Protein AF-A0A1J3GQ69-F1 (afdb_monomer_lite)

InterPro domains:
  IPR009316 COG complex component, COG2 [PTHR12961] (1-194)

Secondary structure (DSSP, 8-state):
-HHHHHHHHHHHHHHHHHHHHHT-HHHHHHHHHHHHHTT-HHHHHHHHIIIIIHHHHHHHHHHHHHH--SSS-TT--HHHHHHHHHHHHHHSHHHHHHHH-TTSSGGG--HIIIIIIHHHHHHHHHH-GGGG-TTSHHHHHHHHHHHHHHHHHHHTTSSSHHHHHHHHTSHHHHHHHHH--HHHHHHHHHHHH-

Foldseek 3Di:
DVVVVVVVLVVLLVLCLVCLVVVPLVSNLVSLLVCLVVVNQLSSLVSCQVRPAQVQLLCLLVVLCPPDPPDDASQACQSSLVSLLVCCVPSVVSNLCSLPDPPSSSVVHDSLQSRHLQSNLVNSCVRRVVQLPLVVLVSNVNSVVSVVVSLVSSLVSDPDPVSSVVSCPDPSNVVSVVSNPVVVNVVVVVVVVD

Radius of gyration: 18.94 Å; chains: 1; bounding box: 51×37×58 Å

Structure (mmCIF, N/CA/C/O backbone):
data_AF-A0A1J3GQ69-F1
#
_entry.id   AF-A0A1J3GQ69-F1
#
loop_
_atom_site.group_PDB
_atom_site.id
_atom_site.type_symbol
_atom_site.label_atom_id
_atom_site.label_alt_id
_atom_site.label_comp_id
_atom_site.label_asym_id
_atom_site.label_entity_id
_atom_site.label_seq_id
_atom_site.pdbx_PDB_ins_code
_atom_site.Cartn_x
_atom_site.Cartn_y
_atom_site.Cartn_z
_atom_site.occupancy
_atom_site.B_iso_or_equiv
_atom_site.auth_seq_id
_atom_site.auth_comp_id
_atom_site.auth_asym_id
_atom_site.auth_atom_id
_atom_site.pdbx_PDB_model_num
ATOM 1 N N . ILE A 1 1 ? -20.164 24.692 16.719 1.00 56.25 1 ILE A N 1
ATOM 2 C CA . ILE A 1 1 ? -20.200 23.305 16.187 1.00 56.25 1 ILE A CA 1
ATOM 3 C C . ILE A 1 1 ? -18.859 22.939 15.541 1.00 56.25 1 ILE A C 1
ATOM 5 O O . ILE A 1 1 ? -18.270 21.969 15.986 1.00 56.25 1 ILE A O 1
ATOM 9 N N . GLN A 1 2 ? -18.310 23.749 14.623 1.00 60.91 2 GLN A N 1
ATOM 10 C CA . GLN A 1 2 ? -16.964 23.545 14.037 1.00 60.91 2 GLN A CA 1
ATOM 11 C C . GLN A 1 2 ? -15.818 23.407 15.059 1.00 60.91 2 GLN A C 1
ATOM 13 O O . GLN A 1 2 ? -14.901 22.626 14.854 1.00 60.91 2 GLN A O 1
ATOM 18 N N . SER A 1 3 ? -15.873 24.124 16.184 1.00 69.06 3 SER A N 1
ATOM 19 C CA . SER A 1 3 ? -14.860 24.004 17.241 1.00 69.06 3 SER A CA 1
ATOM 20 C C . SER A 1 3 ? -14.891 22.651 17.960 1.00 69.06 3 SER A C 1
ATOM 22 O O . SER A 1 3 ? -13.846 22.146 18.347 1.00 69.06 3 SER A O 1
ATOM 24 N N . ALA A 1 4 ? -16.071 22.046 18.119 1.00 73.88 4 ALA A N 1
ATOM 25 C CA . ALA A 1 4 ? -16.226 20.773 18.819 1.00 73.88 4 ALA A CA 1
ATOM 26 C C . ALA A 1 4 ? -15.771 19.582 17.961 1.00 73.88 4 ALA A C 1
ATOM 28 O O . ALA A 1 4 ? -15.175 18.654 18.498 1.00 73.88 4 ALA A O 1
ATOM 29 N N . SER A 1 5 ? -15.998 19.622 16.641 1.00 78.56 5 SER A N 1
ATOM 30 C CA . SER A 1 5 ? -15.519 18.573 15.729 1.00 78.56 5 SER A CA 1
ATOM 31 C C . SER A 1 5 ? -13.994 18.570 15.620 1.00 78.56 5 SER A C 1
ATOM 33 O O . SER A 1 5 ? -13.385 17.517 15.727 1.00 78.56 5 SER A O 1
ATOM 35 N N . VAL A 1 6 ? -13.369 19.750 15.516 1.00 81.25 6 VAL A N 1
ATOM 36 C CA . VAL A 1 6 ? -11.902 19.875 15.461 1.00 81.25 6 VAL A CA 1
ATOM 37 C C . VAL A 1 6 ? -11.245 19.384 16.753 1.00 81.25 6 VAL A C 1
ATOM 39 O O . VAL A 1 6 ? -10.227 18.699 16.706 1.00 81.25 6 VAL A O 1
ATOM 42 N N . LEU A 1 7 ? -11.834 19.699 17.913 1.00 85.62 7 LEU A N 1
ATOM 43 C CA . LEU A 1 7 ? -11.347 19.195 19.200 1.00 85.62 7 LEU A CA 1
ATOM 44 C C . LEU A 1 7 ? -11.483 17.672 19.304 1.00 85.62 7 LEU A C 1
ATOM 46 O O . LEU A 1 7 ? -10.554 17.017 19.768 1.00 85.62 7 LEU A O 1
ATOM 50 N N . LEU A 1 8 ? -12.606 17.111 18.844 1.00 86.19 8 LEU A N 1
ATOM 51 C CA . LEU A 1 8 ? -12.816 15.664 18.822 1.00 86.19 8 LEU A CA 1
ATOM 52 C C . LEU A 1 8 ? -11.799 14.961 17.916 1.00 86.19 8 LEU A C 1
ATOM 54 O O . LEU A 1 8 ? -11.184 13.993 18.353 1.00 86.19 8 LEU A O 1
ATOM 58 N N . ASP A 1 9 ? -11.591 15.462 16.696 1.00 86.75 9 ASP A N 1
ATOM 59 C CA . ASP A 1 9 ? -10.622 14.902 15.749 1.00 86.75 9 ASP A CA 1
ATOM 60 C C . ASP A 1 9 ? -9.196 14.940 16.317 1.00 86.75 9 ASP A C 1
ATOM 62 O O . ASP A 1 9 ? -8.454 13.965 16.189 1.00 86.75 9 ASP A O 1
ATOM 66 N N . ALA A 1 10 ? -8.824 16.033 16.993 1.00 89.12 10 ALA A N 1
ATOM 67 C CA . ALA A 1 10 ? -7.524 16.164 17.642 1.00 89.12 10 ALA A CA 1
ATOM 68 C C . ALA A 1 10 ? -7.364 15.183 18.815 1.00 89.12 10 ALA A C 1
ATOM 70 O O . ALA A 1 10 ? -6.360 14.479 18.895 1.00 89.12 10 ALA A O 1
ATOM 71 N N . SER A 1 11 ? -8.353 15.093 19.712 1.00 91.75 11 SER A N 1
ATOM 72 C CA . SER A 1 11 ? -8.314 14.154 20.842 1.00 91.75 11 SER A CA 1
ATOM 73 C C . SER A 1 11 ? -8.288 12.696 20.384 1.00 91.75 11 SER A C 1
ATOM 75 O O . SER A 1 11 ? -7.525 11.898 20.928 1.00 91.75 11 SER A O 1
ATOM 77 N N . LEU A 1 12 ? -9.083 12.351 19.368 1.00 94.12 12 LEU A N 1
ATOM 78 C CA . LEU A 1 12 ? -9.098 11.013 18.787 1.00 94.12 12 LEU A CA 1
ATOM 79 C C . LEU A 1 12 ? -7.764 10.690 18.104 1.00 94.12 12 LEU A C 1
ATOM 81 O O . LEU A 1 12 ? -7.245 9.590 18.281 1.00 94.12 12 LEU A O 1
ATOM 85 N N . GLY A 1 13 ? -7.172 11.662 17.405 1.00 93.94 13 GLY A N 1
ATOM 86 C CA . GLY A 1 13 ? -5.847 11.527 16.804 1.00 93.94 13 GLY A CA 1
ATOM 87 C C . GLY A 1 13 ? -4.751 11.279 17.835 1.00 93.94 13 GLY A C 1
ATOM 88 O O . GLY A 1 13 ? -3.966 10.350 17.667 1.00 93.94 13 GLY A O 1
ATOM 89 N N . HIS A 1 14 ? -4.733 12.039 18.933 1.00 94.38 14 HIS A N 1
ATOM 90 C CA . HIS A 1 14 ? -3.792 11.811 20.033 1.00 94.38 14 HIS A CA 1
ATOM 91 C C . HIS A 1 14 ? -3.947 10.415 20.641 1.00 94.38 14 HIS A C 1
ATOM 93 O O . HIS A 1 14 ? -2.965 9.690 20.762 1.00 94.38 14 HIS A O 1
ATOM 99 N N . CYS A 1 15 ? -5.181 10.004 20.938 1.00 95.44 15 CYS A N 1
ATOM 100 C CA . CYS A 1 15 ? -5.455 8.681 21.492 1.00 95.44 15 CYS A CA 1
ATOM 101 C C . CYS A 1 15 ? -5.025 7.556 20.536 1.00 95.44 15 CYS A C 1
ATOM 103 O O . CYS A 1 15 ? -4.452 6.555 20.966 1.00 95.44 15 CYS A O 1
ATOM 105 N N . PHE A 1 16 ? -5.240 7.739 19.231 1.00 96.06 16 PHE A N 1
ATOM 106 C CA . PHE A 1 16 ? -4.816 6.774 18.225 1.00 96.06 16 PHE A CA 1
ATOM 107 C C . PHE A 1 16 ? -3.289 6.682 18.127 1.00 96.06 16 PHE A C 1
ATOM 109 O O . PHE A 1 16 ? -2.756 5.576 18.111 1.00 96.06 16 PHE A O 1
ATOM 116 N N . ILE A 1 17 ? -2.578 7.813 18.136 1.00 95.25 17 ILE A N 1
ATOM 117 C CA . ILE A 1 17 ? -1.106 7.855 18.157 1.00 95.25 17 ILE A CA 1
ATOM 118 C C . ILE A 1 17 ? -0.556 7.161 19.408 1.00 95.25 17 ILE A C 1
ATOM 120 O O . ILE A 1 17 ? 0.354 6.339 19.302 1.00 95.25 17 ILE A O 1
ATOM 124 N N . ASP A 1 18 ? -1.128 7.435 20.580 1.00 94.06 18 ASP A N 1
ATOM 125 C CA . ASP A 1 18 ? -0.726 6.786 21.829 1.00 94.06 18 ASP A CA 1
ATOM 126 C C . ASP A 1 18 ? -0.970 5.273 21.774 1.00 94.06 18 ASP A C 1
ATOM 128 O O . ASP A 1 18 ? -0.110 4.487 22.178 1.00 94.06 18 ASP A O 1
ATOM 132 N N . GLY A 1 19 ? -2.107 4.847 21.216 1.00 93.81 19 GLY A N 1
ATOM 133 C CA . GLY A 1 19 ? -2.408 3.437 20.976 1.00 93.81 19 GLY A CA 1
ATOM 134 C C . GLY A 1 19 ? -1.411 2.770 20.025 1.00 93.81 19 GLY A C 1
ATOM 135 O O . GLY A 1 19 ? -0.992 1.642 20.279 1.00 93.81 19 GLY A O 1
ATOM 136 N N . LEU A 1 20 ? -0.987 3.468 18.966 1.00 93.31 20 LEU A N 1
ATOM 137 C CA . LEU A 1 20 ? 0.002 2.970 18.005 1.00 93.31 20 LEU A CA 1
ATOM 138 C C . LEU A 1 20 ? 1.380 2.808 18.657 1.00 93.31 20 LEU A C 1
ATOM 140 O O . LEU A 1 20 ? 1.987 1.746 18.541 1.00 93.31 20 LEU A O 1
ATOM 144 N N . ASN A 1 21 ? 1.844 3.819 19.395 1.00 92.00 21 ASN A N 1
ATOM 145 C CA . ASN A 1 21 ? 3.156 3.802 20.048 1.00 92.00 21 ASN A CA 1
ATOM 146 C C . ASN A 1 21 ? 3.263 2.726 21.137 1.00 92.00 21 ASN A C 1
ATOM 148 O O . ASN A 1 21 ? 4.320 2.123 21.308 1.00 92.00 21 ASN A O 1
ATOM 152 N N . ASN A 1 22 ? 2.171 2.471 21.861 1.00 92.25 22 ASN A N 1
ATOM 153 C CA . ASN A 1 22 ? 2.132 1.471 22.929 1.00 92.25 22 ASN A CA 1
ATOM 154 C C . ASN A 1 22 ? 1.641 0.091 22.459 1.00 92.25 22 ASN A C 1
ATOM 156 O O . ASN A 1 22 ? 1.593 -0.838 23.261 1.00 92.25 22 ASN A O 1
ATOM 160 N N . SER A 1 23 ? 1.270 -0.058 21.179 1.00 89.50 23 SER A N 1
ATOM 161 C CA . SER A 1 23 ? 0.652 -1.279 20.634 1.00 89.50 23 SER A CA 1
ATOM 162 C C . SER A 1 23 ? -0.588 -1.749 21.421 1.00 89.50 23 SER A C 1
ATOM 164 O O . SER A 1 23 ? -0.857 -2.948 21.533 1.00 89.50 23 SER A O 1
ATOM 166 N N . ASP A 1 24 ? -1.366 -0.809 21.970 1.00 93.75 24 ASP A N 1
ATOM 167 C CA . ASP A 1 24 ? -2.563 -1.115 22.760 1.00 93.75 24 ASP A CA 1
ATOM 168 C C . ASP A 1 24 ? -3.746 -1.440 21.839 1.00 93.75 24 ASP A C 1
ATOM 170 O O . ASP A 1 24 ? -4.399 -0.568 21.263 1.00 93.75 24 ASP A O 1
ATOM 174 N N . THR A 1 25 ? -4.049 -2.732 21.730 1.00 93.19 25 THR A N 1
ATOM 175 C CA . THR A 1 25 ? -5.124 -3.258 20.876 1.00 93.19 25 THR A CA 1
ATOM 176 C C . THR A 1 25 ? -6.502 -2.694 21.235 1.00 93.19 25 THR A C 1
ATOM 178 O O . THR A 1 25 ? -7.310 -2.442 20.340 1.00 93.19 25 THR A O 1
ATOM 181 N N . SER A 1 26 ? -6.785 -2.473 22.522 1.00 93.31 26 SER A N 1
ATOM 182 C CA . SER A 1 26 ? -8.086 -1.971 22.980 1.00 93.31 26 SER A CA 1
ATOM 183 C C . SER A 1 26 ? -8.275 -0.516 22.564 1.00 93.31 26 SER A C 1
ATOM 185 O O . SER A 1 26 ? -9.308 -0.151 21.993 1.00 93.31 26 SER A O 1
ATOM 187 N N . VAL A 1 27 ? -7.249 0.309 22.788 1.00 94.56 27 VAL A N 1
ATOM 188 C CA . VAL A 1 27 ? -7.255 1.719 22.384 1.00 94.56 27 VAL A CA 1
ATOM 189 C C . VAL A 1 27 ? -7.372 1.839 20.869 1.00 94.56 27 VAL A C 1
ATOM 191 O O . VAL A 1 27 ? -8.234 2.573 20.386 1.00 94.56 27 VAL A O 1
ATOM 194 N N . LEU A 1 28 ? -6.579 1.071 20.116 1.00 95.44 28 LEU A N 1
ATOM 195 C CA . LEU A 1 28 ? -6.621 1.065 18.653 1.00 95.44 28 LEU A CA 1
ATOM 196 C C . LEU A 1 28 ? -8.005 0.678 18.125 1.00 95.44 28 LEU A C 1
ATOM 198 O O . LEU A 1 28 ? -8.577 1.407 17.316 1.00 95.44 28 LEU A O 1
ATOM 202 N N . TYR A 1 29 ? -8.584 -0.421 18.613 1.00 94.56 29 TYR A N 1
ATOM 203 C CA . TYR A 1 29 ? -9.914 -0.867 18.197 1.00 94.56 29 TYR A CA 1
ATOM 204 C C . TYR A 1 29 ? -10.988 0.196 18.469 1.00 94.56 29 TYR A C 1
ATOM 206 O O . TYR A 1 29 ? -11.802 0.503 17.593 1.00 94.56 29 TYR A O 1
ATOM 214 N N . ASN A 1 30 ? -10.972 0.800 19.661 1.00 94.44 30 ASN A N 1
ATOM 215 C CA . ASN A 1 30 ? -11.928 1.843 20.030 1.00 94.44 30 ASN A CA 1
ATOM 216 C C . ASN A 1 30 ? -11.750 3.110 19.185 1.00 94.44 30 ASN A C 1
ATOM 218 O O . ASN A 1 30 ? -12.745 3.680 18.730 1.00 94.44 30 ASN A O 1
ATOM 222 N N . CYS A 1 31 ? -10.507 3.512 18.908 1.00 95.62 31 CYS A N 1
ATOM 223 C CA . CYS A 1 31 ? -10.220 4.652 18.043 1.00 95.62 31 CYS A CA 1
ATOM 224 C C . CYS A 1 31 ? -10.731 4.417 16.621 1.00 95.62 31 CYS A C 1
ATOM 226 O O . CYS A 1 31 ? -11.423 5.267 16.065 1.00 95.62 31 CYS A O 1
ATOM 228 N N . LEU A 1 32 ? -10.459 3.245 16.041 1.00 95.69 32 LEU A N 1
ATOM 229 C CA . LEU A 1 32 ? -10.928 2.908 14.697 1.00 95.69 32 LEU A CA 1
ATOM 230 C C . LEU A 1 32 ? -12.454 2.844 14.618 1.00 95.69 32 LEU A C 1
ATOM 232 O O . LEU A 1 32 ? -13.040 3.321 13.648 1.00 95.69 32 LEU A O 1
ATOM 236 N N . ARG A 1 33 ? -13.127 2.325 15.651 1.00 95.12 33 ARG A N 1
ATOM 237 C CA . ARG A 1 33 ? -14.594 2.377 15.718 1.00 95.12 33 ARG A CA 1
ATOM 238 C C . ARG A 1 33 ? -15.122 3.802 15.774 1.00 95.12 33 ARG A C 1
ATOM 240 O O . ARG A 1 33 ? -16.114 4.089 15.110 1.00 95.12 33 ARG A O 1
ATOM 247 N N . ALA A 1 34 ? -14.478 4.681 16.539 1.00 94.56 34 ALA A N 1
ATOM 248 C CA . ALA A 1 34 ? -14.855 6.087 16.593 1.00 94.56 34 ALA A CA 1
ATOM 249 C C . ALA A 1 34 ? -14.658 6.765 15.228 1.00 94.56 34 ALA A C 1
ATOM 251 O O . ALA A 1 3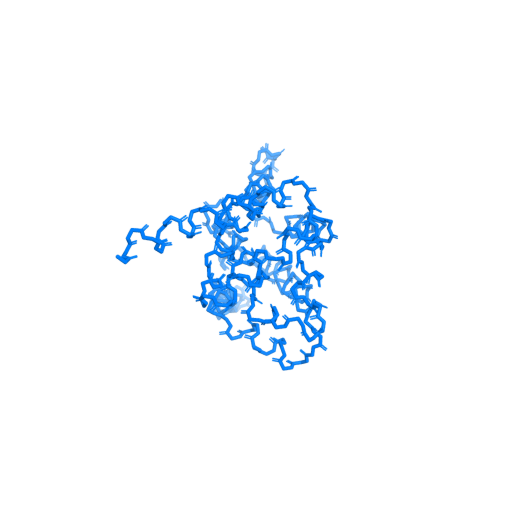4 ? -15.592 7.396 14.741 1.00 94.56 34 ALA A O 1
ATOM 252 N N . TYR A 1 35 ? -13.515 6.549 14.565 1.00 95.38 35 TYR A N 1
ATOM 253 C CA . TYR A 1 35 ? -13.252 7.057 13.213 1.00 95.38 35 TYR A CA 1
ATOM 254 C C . TYR A 1 35 ? -14.275 6.565 12.185 1.00 95.38 35 TYR A C 1
ATOM 256 O O . TYR A 1 35 ? -14.757 7.358 11.378 1.00 95.38 35 TYR A O 1
ATOM 264 N N . ALA A 1 36 ? -14.639 5.281 12.230 1.00 94.12 36 ALA A N 1
ATOM 265 C CA . ALA A 1 36 ? -15.667 4.721 11.359 1.00 94.12 36 ALA A CA 1
ATOM 266 C C . ALA A 1 36 ? -17.053 5.325 11.642 1.00 94.12 36 ALA A C 1
ATOM 268 O O . ALA A 1 36 ? -17.804 5.599 10.711 1.00 94.12 36 ALA A O 1
ATOM 269 N N . ALA A 1 37 ? -17.390 5.568 12.912 1.00 92.62 37 ALA A N 1
ATOM 270 C CA . ALA A 1 37 ? -18.680 6.134 13.304 1.00 92.62 37 ALA A CA 1
ATOM 271 C C . ALA A 1 37 ? -18.869 7.594 12.856 1.00 92.62 37 ALA A C 1
ATOM 273 O O . ALA A 1 37 ? -20.003 8.008 12.621 1.00 92.62 37 ALA A O 1
ATOM 274 N N . ILE A 1 38 ? -17.781 8.361 12.730 1.00 92.25 38 ILE A N 1
ATOM 275 C CA . ILE A 1 38 ? -17.807 9.756 12.259 1.00 92.25 38 ILE A CA 1
ATOM 276 C C . ILE A 1 38 ? -17.454 9.905 10.768 1.00 92.25 38 ILE A C 1
ATOM 278 O O . ILE A 1 38 ? -17.258 11.026 10.308 1.00 92.25 38 ILE A O 1
ATOM 282 N N . ASP A 1 39 ? -17.347 8.794 10.026 1.00 90.94 39 ASP A N 1
ATOM 283 C CA . ASP A 1 39 ? -16.953 8.744 8.605 1.00 90.94 39 ASP A CA 1
ATOM 284 C C . ASP A 1 39 ? -15.613 9.451 8.300 1.00 90.94 39 ASP A C 1
ATOM 286 O O . ASP A 1 39 ? -15.384 9.997 7.221 1.00 90.94 39 ASP A O 1
ATOM 290 N N . ASN A 1 40 ? -14.690 9.439 9.268 1.00 92.00 40 ASN A N 1
ATOM 291 C CA . ASN A 1 40 ? -13.372 10.069 9.155 1.00 92.00 40 ASN A CA 1
ATOM 292 C C . ASN A 1 40 ? -12.257 9.018 9.011 1.00 92.00 40 ASN A C 1
ATOM 294 O O . ASN A 1 40 ? -11.228 9.057 9.688 1.00 92.00 40 ASN A O 1
ATOM 298 N N . THR A 1 41 ? -12.471 8.038 8.128 1.00 93.62 41 THR A N 1
ATOM 299 C CA . THR A 1 41 ? -11.539 6.915 7.923 1.00 93.62 41 THR A CA 1
ATOM 300 C C . THR A 1 41 ? -10.193 7.367 7.364 1.00 93.62 41 THR A C 1
ATOM 302 O O . THR A 1 41 ? -9.142 6.900 7.804 1.00 93.62 41 THR A O 1
ATOM 305 N N . LYS A 1 42 ? -10.224 8.348 6.455 1.00 94.06 42 LYS A N 1
ATOM 306 C CA . LYS A 1 42 ? -9.038 8.927 5.812 1.00 94.06 42 LYS A CA 1
ATOM 307 C C . LYS A 1 42 ? -8.061 9.521 6.821 1.00 94.06 42 LYS A C 1
ATOM 309 O O . LYS A 1 42 ? -6.858 9.384 6.640 1.00 94.06 42 LYS A O 1
ATOM 314 N N . ASN A 1 43 ? -8.557 10.165 7.878 1.00 94.44 43 ASN A N 1
ATOM 315 C CA . ASN A 1 43 ? -7.687 10.751 8.895 1.00 94.44 43 ASN A CA 1
ATOM 316 C C . ASN A 1 43 ? -6.949 9.672 9.699 1.00 94.44 43 ASN A C 1
ATOM 318 O O . ASN A 1 43 ? -5.759 9.815 9.954 1.00 94.44 43 ASN A O 1
ATOM 322 N N . ALA A 1 44 ? -7.603 8.554 10.031 1.00 95.62 44 ALA A N 1
ATOM 323 C CA . ALA A 1 44 ? -6.924 7.431 10.682 1.00 95.62 44 ALA A CA 1
ATOM 324 C C . ALA A 1 44 ? -5.821 6.838 9.786 1.00 95.62 44 ALA A C 1
ATOM 326 O O . ALA A 1 44 ? -4.710 6.578 10.245 1.00 95.62 44 ALA A O 1
ATOM 327 N N . GLU A 1 45 ? -6.110 6.655 8.494 1.00 97.19 45 GLU A N 1
ATOM 328 C CA . GLU A 1 45 ? -5.140 6.170 7.503 1.00 97.19 45 GLU A CA 1
ATOM 329 C C . GLU A 1 45 ? -3.956 7.134 7.338 1.00 97.19 45 GLU A C 1
ATOM 331 O O . GLU A 1 45 ? -2.809 6.694 7.244 1.00 97.19 45 GLU A O 1
ATOM 336 N N . GLU A 1 46 ? -4.218 8.441 7.346 1.00 96.94 46 GLU A N 1
ATOM 337 C CA . GLU A 1 46 ? -3.210 9.501 7.278 1.00 96.94 46 GLU A CA 1
ATOM 338 C C . GLU A 1 46 ? -2.316 9.529 8.523 1.00 96.94 46 GLU A C 1
ATOM 340 O O . GLU A 1 46 ? -1.088 9.562 8.408 1.00 96.94 46 GLU A O 1
ATOM 345 N N . ILE A 1 47 ? -2.910 9.467 9.718 1.00 96.75 47 ILE A N 1
ATOM 346 C CA . ILE A 1 47 ? -2.168 9.428 10.983 1.00 96.75 47 ILE A CA 1
ATOM 347 C C . ILE A 1 47 ? -1.293 8.180 11.030 1.00 96.75 47 ILE A C 1
ATOM 349 O O . ILE A 1 47 ? -0.111 8.271 11.360 1.00 96.75 47 ILE A O 1
ATOM 353 N N . TYR A 1 48 ? -1.833 7.023 10.638 1.00 97.25 48 TYR A N 1
ATOM 354 C CA . TYR A 1 48 ? -1.047 5.797 10.578 1.00 97.25 48 TYR A CA 1
ATOM 355 C C . TYR A 1 48 ? 0.109 5.905 9.577 1.00 97.25 48 TYR A C 1
ATOM 357 O O . TYR A 1 48 ? 1.242 5.524 9.888 1.00 97.25 48 TYR A O 1
ATOM 365 N N . ARG A 1 49 ? -0.153 6.488 8.397 1.00 97.75 49 ARG A N 1
ATOM 366 C CA . ARG A 1 49 ? 0.870 6.719 7.373 1.00 97.75 49 ARG A CA 1
ATOM 367 C C . ARG A 1 49 ? 2.008 7.572 7.911 1.00 97.75 49 ARG A C 1
ATOM 369 O O . ARG A 1 49 ? 3.161 7.186 7.804 1.00 97.75 49 ARG A O 1
ATOM 376 N N . THR A 1 50 ? 1.686 8.719 8.490 1.00 96.81 50 THR A N 1
ATOM 377 C CA . THR A 1 50 ? 2.677 9.716 8.912 1.00 96.81 50 THR A CA 1
ATOM 378 C C . THR A 1 50 ? 3.422 9.317 10.184 1.00 96.81 50 THR A C 1
ATOM 380 O O . THR A 1 50 ? 4.612 9.597 10.299 1.00 96.81 50 THR A O 1
ATOM 383 N N . THR A 1 51 ? 2.753 8.633 11.115 1.00 94.38 51 THR A N 1
ATOM 384 C CA . THR A 1 51 ? 3.324 8.286 12.426 1.00 94.38 51 THR A CA 1
ATOM 385 C C . THR A 1 51 ? 4.159 7.010 12.375 1.00 94.38 51 THR A C 1
ATOM 387 O O . THR A 1 51 ? 5.248 6.973 12.940 1.00 94.38 51 THR A O 1
ATOM 390 N N . ILE A 1 52 ? 3.663 5.964 11.705 1.00 95.38 52 ILE A N 1
ATOM 391 C CA . ILE A 1 52 ? 4.275 4.627 11.740 1.00 95.38 52 ILE A CA 1
ATOM 392 C C . ILE A 1 52 ? 4.927 4.272 10.411 1.00 95.38 52 ILE A C 1
ATOM 394 O O . ILE A 1 52 ? 6.058 3.810 10.396 1.00 95.38 52 ILE A O 1
ATOM 398 N N . VAL A 1 53 ? 4.260 4.487 9.279 1.00 97.12 53 VAL A N 1
ATOM 399 C CA . VAL A 1 53 ? 4.782 4.010 7.988 1.00 97.12 53 VAL A CA 1
ATOM 400 C C . VAL A 1 53 ? 5.930 4.896 7.482 1.00 97.12 53 VAL A C 1
ATOM 402 O O . VAL A 1 53 ? 7.018 4.400 7.193 1.00 97.12 53 VAL A O 1
ATOM 405 N N . ALA A 1 54 ? 5.725 6.212 7.411 1.00 96.94 54 ALA A N 1
ATOM 406 C CA . ALA A 1 54 ? 6.651 7.163 6.797 1.00 96.94 54 ALA A CA 1
ATOM 407 C C . ALA A 1 54 ? 8.067 7.144 7.393 1.00 96.94 54 ALA A C 1
ATOM 409 O O . ALA A 1 54 ? 9.022 7.122 6.613 1.00 96.94 54 ALA A O 1
ATOM 410 N N . PRO A 1 55 ? 8.272 7.099 8.725 1.00 95.44 55 PRO A N 1
ATOM 411 C CA . PRO A 1 55 ? 9.623 7.055 9.283 1.00 95.44 55 PRO A CA 1
ATOM 412 C C . PRO A 1 55 ? 10.400 5.800 8.863 1.00 95.44 55 PRO A C 1
ATOM 414 O O . PRO A 1 55 ? 11.595 5.879 8.575 1.00 95.44 55 PRO A O 1
ATOM 417 N N . PHE A 1 56 ? 9.729 4.648 8.787 1.00 94.75 56 PHE A N 1
ATOM 418 C CA . PHE A 1 56 ? 10.363 3.381 8.424 1.00 94.75 56 PHE A CA 1
ATOM 419 C C . PHE A 1 56 ? 10.623 3.281 6.923 1.00 94.75 56 PHE A C 1
ATOM 421 O O . PHE A 1 56 ? 11.734 2.932 6.529 1.00 94.75 56 PHE A O 1
ATOM 428 N N . ILE A 1 57 ? 9.647 3.647 6.089 1.00 95.94 57 ILE A N 1
ATOM 429 C CA . ILE A 1 57 ? 9.804 3.642 4.629 1.00 95.94 57 ILE A CA 1
ATOM 430 C C . ILE A 1 57 ? 10.918 4.602 4.199 1.00 95.94 57 ILE A C 1
ATOM 432 O O . ILE A 1 57 ? 11.793 4.217 3.423 1.00 95.94 57 ILE A O 1
ATOM 436 N N . HIS A 1 58 ? 10.953 5.819 4.755 1.00 93.69 58 HIS A N 1
ATOM 437 C CA . HIS A 1 58 ? 12.041 6.755 4.477 1.00 93.69 58 HIS A CA 1
ATOM 438 C C . HIS A 1 58 ? 13.396 6.210 4.921 1.00 93.69 58 HIS A C 1
ATOM 440 O O . HIS A 1 58 ? 14.372 6.381 4.194 1.00 93.69 58 HIS A O 1
ATOM 446 N N . LYS A 1 59 ? 13.473 5.544 6.080 1.00 92.88 59 LYS A N 1
ATOM 447 C CA . LYS A 1 59 ? 14.718 4.927 6.546 1.00 92.88 59 LYS A CA 1
ATOM 448 C C . LYS A 1 59 ? 15.205 3.840 5.585 1.00 92.88 59 LYS A C 1
ATOM 450 O O . LYS A 1 59 ? 16.384 3.850 5.260 1.00 92.88 59 LYS A O 1
ATOM 455 N N . ILE A 1 60 ? 14.326 2.948 5.128 1.00 91.88 60 ILE A N 1
ATOM 456 C CA . ILE A 1 60 ? 14.676 1.848 4.213 1.00 91.88 60 ILE A CA 1
ATOM 457 C C . ILE A 1 60 ? 15.200 2.410 2.885 1.00 91.88 60 ILE A C 1
ATOM 459 O O . ILE A 1 60 ? 16.361 2.197 2.542 1.00 91.88 60 ILE A O 1
ATOM 463 N N . ILE A 1 61 ? 14.392 3.233 2.212 1.00 89.56 61 ILE A N 1
ATOM 464 C CA . ILE A 1 61 ? 14.689 3.713 0.855 1.00 89.56 61 ILE A CA 1
ATOM 465 C C . ILE A 1 61 ? 15.886 4.682 0.841 1.00 89.56 61 ILE A C 1
ATOM 467 O O . ILE A 1 61 ? 16.661 4.708 -0.116 1.00 89.56 61 ILE A O 1
ATOM 471 N N . SER A 1 62 ? 16.086 5.469 1.908 1.00 84.31 62 SER A N 1
ATOM 472 C CA . SER A 1 62 ? 17.221 6.405 1.985 1.00 84.31 62 SER A CA 1
ATOM 473 C C . SER A 1 62 ? 18.542 5.719 2.345 1.00 84.31 62 SER A C 1
ATOM 475 O O . SER A 1 62 ? 19.598 6.184 1.919 1.00 84.31 62 SER A O 1
ATOM 477 N N . HIS A 1 63 ? 18.522 4.633 3.128 1.00 71.56 63 HIS A N 1
ATOM 478 C CA . HIS A 1 63 ? 19.748 3.998 3.623 1.00 71.56 63 HIS A CA 1
ATOM 479 C C . HIS A 1 63 ? 20.550 3.328 2.496 1.00 71.56 63 HIS A C 1
ATOM 481 O O . HIS A 1 63 ? 21.778 3.420 2.478 1.00 71.56 63 HIS A O 1
ATOM 487 N N . GLU A 1 64 ? 19.882 2.752 1.496 1.00 58.69 64 GLU A N 1
ATOM 488 C CA . GLU A 1 64 ? 20.552 2.143 0.335 1.00 58.69 64 GLU A CA 1
ATOM 489 C C . GLU A 1 64 ? 21.239 3.160 -0.578 1.00 58.69 64 GLU A C 1
ATOM 491 O O . GLU A 1 64 ? 22.201 2.832 -1.264 1.00 58.69 64 GLU A O 1
ATOM 496 N N . THR A 1 65 ? 20.817 4.426 -0.538 1.00 55.81 65 THR A N 1
ATOM 497 C CA . THR A 1 65 ? 21.465 5.481 -1.333 1.00 55.81 65 THR A CA 1
ATOM 498 C C . THR A 1 65 ? 22.880 5.795 -0.814 1.00 55.81 65 THR A C 1
ATOM 500 O O . THR A 1 65 ? 23.704 6.340 -1.544 1.00 55.81 65 THR A O 1
ATOM 503 N N . SER A 1 66 ? 23.184 5.450 0.446 1.00 52.09 66 SER A N 1
ATOM 504 C CA . SER A 1 66 ? 24.463 5.766 1.103 1.00 52.09 66 SER A CA 1
ATOM 505 C C . SER A 1 66 ? 25.506 4.643 1.099 1.00 52.09 66 SER A C 1
ATOM 507 O O . SER A 1 66 ? 26.670 4.918 1.390 1.00 52.09 66 SER A O 1
ATOM 509 N N . ALA A 1 67 ? 25.120 3.400 0.790 1.00 47.03 67 ALA A N 1
ATOM 510 C CA . ALA A 1 67 ? 25.980 2.236 1.011 1.00 47.03 67 ALA A CA 1
ATOM 511 C C . ALA A 1 67 ? 26.980 1.952 -0.126 1.00 47.03 67 ALA A C 1
ATOM 513 O O . ALA A 1 67 ? 28.047 1.421 0.1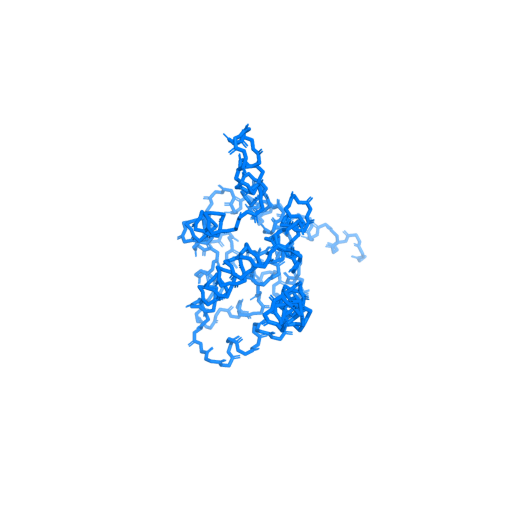63 1.00 47.03 67 ALA A O 1
ATOM 514 N N . ASP A 1 68 ? 26.718 2.370 -1.372 1.00 44.94 68 ASP A N 1
ATOM 515 C CA . ASP A 1 68 ? 27.582 2.018 -2.508 1.00 44.94 68 ASP A CA 1
ATOM 516 C C . ASP A 1 68 ? 27.986 3.225 -3.368 1.00 44.94 68 ASP A C 1
ATOM 518 O O . ASP A 1 68 ? 27.422 3.519 -4.421 1.00 44.94 68 ASP A O 1
ATOM 522 N N . ALA A 1 69 ? 29.101 3.857 -2.986 1.00 43.62 69 ALA A N 1
ATOM 523 C CA . ALA A 1 69 ? 29.928 4.686 -3.873 1.00 43.62 69 ALA A CA 1
ATOM 524 C C . ALA A 1 69 ? 30.711 3.843 -4.915 1.00 43.62 69 ALA A C 1
ATOM 526 O O . ALA A 1 69 ? 31.763 4.258 -5.403 1.00 43.62 69 ALA A O 1
ATOM 527 N N . ALA A 1 70 ? 30.204 2.654 -5.259 1.00 45.34 70 ALA A N 1
ATOM 528 C CA . ALA A 1 70 ? 30.791 1.701 -6.192 1.00 45.34 70 ALA A CA 1
ATOM 529 C C . ALA A 1 70 ? 29.745 1.230 -7.225 1.00 45.34 70 ALA A C 1
ATOM 531 O O . ALA A 1 70 ? 29.366 0.067 -7.298 1.00 45.34 70 ALA A O 1
ATOM 532 N N . GLY A 1 71 ? 29.280 2.166 -8.055 1.00 48.69 71 GLY A N 1
ATOM 533 C CA . GLY A 1 71 ? 28.890 1.904 -9.448 1.00 48.69 71 GLY A CA 1
ATOM 534 C C . GLY A 1 71 ? 27.655 1.042 -9.750 1.00 48.69 71 GLY A C 1
ATOM 535 O O . GLY A 1 71 ? 27.346 0.893 -10.929 1.00 48.69 71 GLY A O 1
ATOM 536 N N . THR A 1 72 ? 26.921 0.512 -8.768 1.00 48.53 72 THR A N 1
ATOM 537 C CA . THR A 1 72 ? 25.730 -0.326 -9.016 1.00 48.53 72 THR A CA 1
ATOM 538 C C . THR A 1 72 ? 24.473 0.253 -8.359 1.00 48.53 72 THR A C 1
ATOM 540 O O . THR A 1 72 ? 24.125 -0.024 -7.225 1.00 48.53 72 THR A O 1
ATOM 543 N N . SER A 1 73 ? 23.817 1.123 -9.134 1.00 59.47 73 SER A N 1
ATOM 544 C CA . SER A 1 73 ? 22.386 1.463 -9.108 1.00 59.47 73 SER A CA 1
ATOM 545 C C . SER A 1 73 ? 21.707 1.709 -7.752 1.00 59.47 73 SER A C 1
ATOM 547 O O . SER A 1 73 ? 20.941 0.876 -7.279 1.00 59.47 73 SER A O 1
ATOM 549 N N . GLY A 1 74 ? 21.791 2.940 -7.240 1.00 71.56 74 GLY A N 1
ATOM 550 C CA . GLY A 1 74 ? 20.965 3.419 -6.115 1.00 71.56 74 GLY A CA 1
ATOM 551 C C . GLY A 1 74 ? 19.441 3.437 -6.352 1.00 71.56 74 GLY A C 1
ATOM 552 O O . GLY A 1 74 ? 18.717 3.979 -5.531 1.00 71.56 74 GLY A O 1
ATOM 553 N N . ASP A 1 75 ? 18.952 2.854 -7.451 1.00 83.12 75 ASP A N 1
ATOM 554 C CA . ASP A 1 75 ? 17.542 2.790 -7.859 1.00 83.12 75 ASP A CA 1
ATOM 555 C C . ASP A 1 75 ? 16.958 1.361 -7.799 1.00 83.12 75 ASP A C 1
ATOM 557 O O . ASP A 1 75 ? 15.847 1.131 -8.279 1.00 83.12 75 ASP A O 1
ATOM 561 N N . GLU A 1 76 ? 17.690 0.363 -7.293 1.00 91.56 76 GLU A N 1
ATOM 562 C CA . GLU A 1 76 ? 17.121 -0.984 -7.131 1.00 91.56 76 GLU A CA 1
ATOM 563 C C . GLU A 1 76 ? 16.060 -1.005 -6.027 1.00 91.56 76 GLU A C 1
ATOM 565 O O . GLU A 1 76 ? 16.218 -0.344 -5.002 1.00 91.56 76 GLU A O 1
ATOM 570 N N . LEU A 1 77 ? 14.980 -1.763 -6.245 1.00 95.50 77 LEU A N 1
ATOM 571 C CA . LEU A 1 77 ? 13.839 -1.832 -5.320 1.00 95.50 77 LEU A CA 1
ATOM 572 C C . LEU A 1 77 ? 13.656 -3.200 -4.651 1.00 95.50 77 LEU A C 1
ATOM 574 O O . LEU A 1 77 ? 12.810 -3.346 -3.777 1.00 95.50 77 LEU A O 1
ATOM 578 N N . GLU A 1 78 ? 14.397 -4.227 -5.067 1.00 94.62 78 GLU A N 1
ATOM 579 C CA . GLU A 1 78 ? 14.185 -5.598 -4.583 1.00 94.62 78 GLU A CA 1
ATOM 580 C C . GLU A 1 78 ? 14.432 -5.721 -3.072 1.00 94.62 78 GLU A C 1
ATOM 582 O O . GLU A 1 78 ? 13.565 -6.203 -2.340 1.00 94.62 78 GLU A O 1
ATOM 587 N N . ASN A 1 79 ? 15.574 -5.220 -2.593 1.00 93.38 79 ASN A N 1
ATOM 588 C CA . ASN A 1 79 ? 15.912 -5.255 -1.172 1.00 93.38 79 ASN A CA 1
ATOM 589 C C . ASN A 1 79 ? 15.081 -4.256 -0.346 1.00 93.38 79 ASN A C 1
ATOM 591 O O . ASN A 1 79 ? 14.682 -4.586 0.774 1.00 93.38 79 ASN A O 1
ATOM 595 N N . ASP A 1 80 ? 14.731 -3.090 -0.907 1.00 95.31 80 ASP A N 1
ATOM 596 C CA . ASP A 1 80 ? 13.752 -2.180 -0.299 1.00 95.31 80 ASP A CA 1
ATOM 597 C C . ASP A 1 80 ? 12.432 -2.909 -0.027 1.00 95.31 80 ASP A C 1
ATOM 599 O O . ASP A 1 80 ? 11.937 -2.903 1.100 1.00 95.31 80 ASP A O 1
ATOM 603 N N . TYR A 1 81 ? 11.858 -3.571 -1.039 1.00 98.00 81 TYR A N 1
ATOM 604 C CA . TYR A 1 81 ? 10.588 -4.276 -0.883 1.00 98.00 81 TYR A CA 1
ATOM 605 C C . TYR A 1 81 ? 10.679 -5.413 0.125 1.00 98.00 81 TYR A C 1
ATOM 607 O O . TYR A 1 81 ? 9.736 -5.597 0.891 1.00 98.00 81 TYR A O 1
ATOM 615 N N . GLU A 1 82 ? 11.788 -6.146 0.176 1.00 96.94 82 GLU A N 1
ATOM 616 C CA . GLU A 1 82 ? 11.974 -7.204 1.169 1.00 96.94 82 GLU A CA 1
ATOM 617 C C . GLU A 1 82 ? 11.979 -6.650 2.603 1.00 96.94 82 GLU A C 1
ATOM 619 O O . GLU A 1 82 ? 11.244 -7.135 3.467 1.00 96.94 82 GLU A O 1
ATOM 624 N N . GLN A 1 83 ? 12.707 -5.558 2.850 1.00 96.25 83 GLN A N 1
ATOM 625 C CA . GLN A 1 83 ? 12.690 -4.877 4.148 1.00 96.25 83 GLN A CA 1
ATOM 626 C C . GLN A 1 83 ? 11.299 -4.321 4.491 1.00 96.25 83 GLN A C 1
ATOM 628 O O . GLN A 1 83 ? 10.854 -4.410 5.638 1.00 96.25 83 GLN A O 1
ATOM 633 N N . ILE A 1 84 ? 10.577 -3.788 3.500 1.00 97.62 84 ILE A N 1
ATOM 634 C CA . ILE A 1 84 ? 9.213 -3.279 3.686 1.00 97.62 84 ILE 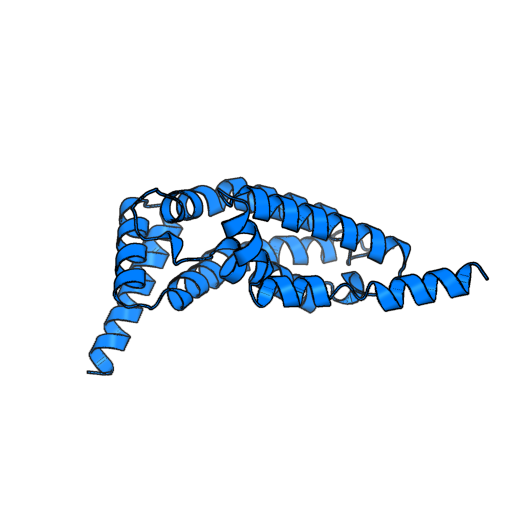A CA 1
ATOM 635 C C . ILE A 1 84 ? 8.252 -4.420 4.040 1.00 97.62 84 ILE A C 1
ATOM 637 O O . ILE A 1 84 ? 7.442 -4.266 4.952 1.00 97.62 84 ILE A O 1
ATOM 641 N N . LYS A 1 85 ? 8.345 -5.585 3.389 1.00 98.00 85 LYS A N 1
ATOM 642 C CA . LYS A 1 85 ? 7.534 -6.766 3.736 1.00 98.00 85 LYS A CA 1
ATOM 643 C C . LYS A 1 85 ? 7.786 -7.213 5.174 1.00 98.00 85 LYS A C 1
ATOM 645 O O . LYS A 1 85 ? 6.838 -7.463 5.915 1.00 98.00 85 LYS A O 1
ATOM 650 N N . GLN A 1 86 ? 9.047 -7.256 5.600 1.00 97.00 86 GLN A N 1
ATOM 651 C CA . GLN A 1 86 ? 9.408 -7.603 6.978 1.00 97.00 86 GLN A CA 1
ATOM 652 C C . GLN A 1 86 ? 8.840 -6.598 7.987 1.00 97.00 86 GLN A C 1
ATOM 654 O O . GLN A 1 86 ? 8.304 -6.995 9.024 1.00 97.00 86 GLN A O 1
ATOM 659 N N . PHE A 1 87 ? 8.895 -5.305 7.662 1.00 95.81 87 PHE A N 1
ATOM 660 C CA . PHE A 1 87 ? 8.259 -4.255 8.452 1.00 95.81 87 PHE A CA 1
ATOM 661 C C . PHE A 1 87 ? 6.740 -4.460 8.558 1.00 95.81 87 PHE A C 1
ATOM 663 O O . PHE A 1 87 ? 6.209 -4.461 9.667 1.00 95.81 87 PHE A O 1
ATOM 670 N N . ILE A 1 88 ? 6.044 -4.716 7.445 1.00 96.81 88 ILE A N 1
ATOM 671 C CA . ILE A 1 88 ? 4.590 -4.944 7.441 1.00 96.81 88 ILE A CA 1
ATOM 672 C C . ILE A 1 88 ? 4.226 -6.167 8.293 1.00 96.81 88 ILE A C 1
ATOM 674 O O . ILE A 1 88 ? 3.321 -6.099 9.126 1.00 96.81 88 ILE A O 1
ATOM 678 N N . ALA A 1 89 ? 4.953 -7.274 8.129 1.00 95.12 89 ALA A N 1
ATOM 679 C CA . ALA A 1 89 ? 4.710 -8.514 8.862 1.00 95.12 89 ALA A CA 1
ATOM 680 C C . ALA A 1 89 ? 4.883 -8.373 10.383 1.00 95.12 89 ALA A C 1
ATOM 682 O O . ALA A 1 89 ? 4.280 -9.137 11.142 1.00 95.12 89 ALA A O 1
ATOM 683 N N . LYS A 1 90 ? 5.707 -7.420 10.829 1.00 92.06 90 LYS A N 1
ATOM 684 C CA . LYS A 1 90 ? 6.039 -7.228 12.240 1.00 92.06 90 LYS A CA 1
ATOM 685 C C . LYS A 1 90 ? 5.286 -6.055 12.862 1.00 92.06 90 LYS A C 1
ATOM 687 O O . LYS A 1 90 ? 4.523 -6.250 13.802 1.00 92.06 90 LYS A O 1
ATOM 692 N N . GLU A 1 91 ? 5.490 -4.855 12.333 1.00 90.06 91 GLU A N 1
ATOM 693 C CA . GLU A 1 91 ? 5.048 -3.597 12.941 1.00 90.06 91 GLU A CA 1
ATOM 694 C C . GLU A 1 91 ? 3.610 -3.229 12.526 1.00 90.06 91 GLU A C 1
ATOM 696 O O . GLU A 1 91 ? 2.878 -2.605 13.292 1.00 90.06 91 GLU A O 1
ATOM 701 N N . CYS A 1 92 ? 3.146 -3.655 11.342 1.00 93.31 92 CYS A N 1
ATOM 702 C CA . CYS A 1 92 ? 1.768 -3.393 10.895 1.00 93.31 92 CYS A CA 1
ATOM 703 C C . CYS A 1 92 ? 0.760 -4.464 11.333 1.00 93.31 92 CYS A C 1
ATOM 705 O O . CYS A 1 92 ? -0.450 -4.253 11.220 1.00 93.31 92 CYS A O 1
ATOM 707 N N . LYS A 1 93 ? 1.241 -5.605 11.841 1.00 92.00 93 LYS A N 1
ATOM 708 C CA . LYS A 1 93 ? 0.434 -6.801 12.110 1.00 92.00 93 LYS A CA 1
ATOM 709 C C . LYS A 1 93 ? -0.797 -6.517 12.971 1.00 92.00 93 LYS A C 1
ATOM 711 O O . LYS A 1 93 ? -1.907 -6.824 12.549 1.00 92.00 93 LYS A O 1
ATOM 716 N N . ILE A 1 94 ? -0.605 -5.893 14.135 1.00 92.25 94 ILE A N 1
ATOM 717 C CA . ILE A 1 94 ? -1.684 -5.643 15.104 1.00 92.25 94 ILE A CA 1
ATOM 718 C C . ILE A 1 94 ? -2.802 -4.814 14.462 1.00 92.25 94 ILE A C 1
ATOM 720 O O . ILE A 1 94 ? -3.973 -5.175 14.547 1.00 92.25 94 ILE A O 1
ATOM 724 N N . LEU A 1 95 ? -2.451 -3.722 13.776 1.00 94.06 95 LEU A N 1
ATOM 725 C CA . LEU A 1 95 ? -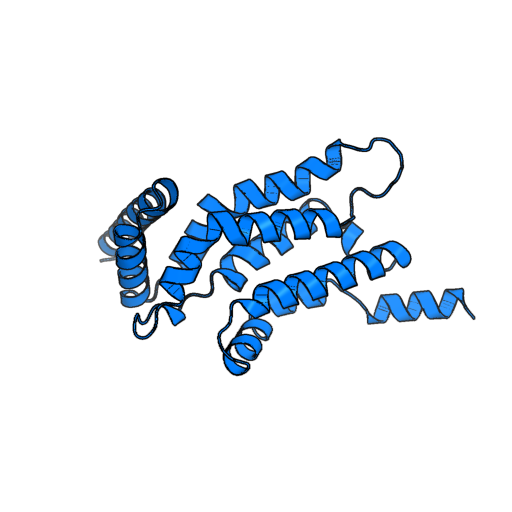3.448 -2.847 13.161 1.00 94.06 95 LEU A CA 1
ATOM 726 C C . LEU A 1 95 ? -4.209 -3.556 12.033 1.00 94.06 95 LEU A C 1
ATOM 728 O O . LEU A 1 95 ? -5.432 -3.442 11.959 1.00 94.06 95 LEU A O 1
ATOM 732 N N . LEU A 1 96 ? -3.498 -4.303 11.182 1.00 93.62 96 LEU A N 1
ATOM 733 C CA . LEU A 1 96 ? -4.102 -5.035 10.068 1.00 93.62 96 LEU A CA 1
ATOM 734 C C . LEU A 1 96 ? -5.035 -6.156 10.552 1.00 93.62 96 LEU A C 1
ATOM 736 O O . LEU A 1 96 ? -6.101 -6.356 9.964 1.00 93.62 96 LEU A O 1
ATOM 740 N N . GLU A 1 97 ? -4.685 -6.849 11.639 1.00 92.06 97 GLU A N 1
ATOM 741 C CA . GLU A 1 97 ? -5.542 -7.855 12.282 1.00 92.06 97 GLU A CA 1
ATOM 742 C C . GLU A 1 97 ? -6.809 -7.219 12.871 1.00 92.06 97 GLU A C 1
ATOM 744 O O . GLU A 1 97 ? -7.923 -7.697 12.627 1.00 92.06 97 GLU A O 1
ATOM 749 N N . ILE A 1 98 ? -6.668 -6.087 13.568 1.00 91.94 98 ILE A N 1
ATOM 750 C CA . ILE A 1 98 ? -7.802 -5.326 14.105 1.00 91.94 98 ILE A CA 1
ATOM 751 C C . ILE A 1 98 ? -8.755 -4.906 12.977 1.00 91.94 98 ILE A C 1
ATOM 753 O O . ILE A 1 98 ? -9.957 -5.171 13.057 1.00 91.94 98 ILE A O 1
ATOM 757 N N . SER A 1 99 ? -8.246 -4.300 11.898 1.00 90.88 99 SER A N 1
ATOM 758 C CA . SER A 1 99 ? -9.087 -3.843 10.779 1.00 90.88 99 SER A CA 1
ATOM 759 C C . SER A 1 99 ? -9.736 -4.986 9.991 1.00 90.88 99 SER A C 1
ATOM 761 O O . SER A 1 99 ? -10.761 -4.795 9.334 1.00 90.88 99 SER A O 1
ATOM 763 N N . SER A 1 100 ? -9.158 -6.185 10.069 1.00 88.88 100 SER A N 1
ATOM 764 C CA . SER A 1 100 ? -9.650 -7.385 9.382 1.00 88.88 100 SER A CA 1
ATOM 765 C C . SER A 1 100 ? -10.551 -8.255 10.258 1.00 88.88 100 SER A C 1
ATOM 767 O O . SER A 1 100 ? -11.058 -9.270 9.785 1.00 88.88 100 SER A O 1
ATOM 769 N N . THR A 1 101 ? -10.792 -7.866 11.513 1.00 89.06 101 THR A N 1
ATOM 770 C CA . THR A 1 101 ? -11.638 -8.630 12.435 1.00 89.06 101 THR A CA 1
ATOM 771 C C . THR A 1 101 ? -13.065 -8.733 11.895 1.00 89.06 101 THR A C 1
ATOM 773 O O . THR A 1 101 ? -13.704 -7.718 11.601 1.00 89.06 101 THR A O 1
ATOM 776 N N . GLU A 1 102 ? -13.587 -9.955 11.785 1.00 83.56 102 GLU A N 1
ATOM 777 C CA . GLU A 1 102 ? -14.937 -10.192 11.274 1.00 83.56 102 GLU A CA 1
ATOM 778 C C . GLU A 1 102 ? -16.001 -9.462 12.101 1.00 83.56 102 GLU A C 1
ATOM 780 O O . GLU A 1 102 ? -15.930 -9.391 13.328 1.00 83.56 102 GLU A O 1
ATOM 785 N N . LYS A 1 103 ? -17.029 -8.937 11.422 1.00 82.50 103 LYS A N 1
ATOM 786 C CA . LYS A 1 103 ? -18.175 -8.234 12.038 1.00 82.50 103 LYS A CA 1
ATOM 787 C C . LYS A 1 103 ? -17.795 -6.995 12.864 1.00 82.50 103 LYS A C 1
ATOM 789 O O . LYS A 1 103 ? -18.646 -6.441 13.554 1.00 82.50 103 LYS A O 1
ATOM 794 N N . SER A 1 104 ? -16.552 -6.522 12.768 1.00 85.62 104 SER A N 1
ATOM 795 C CA . SER A 1 104 ? -16.083 -5.320 13.467 1.00 85.62 104 SER A CA 1
ATOM 796 C C . SER A 1 104 ? -16.599 -4.018 12.846 1.00 85.62 104 SER A C 1
ATOM 798 O O . SER A 1 104 ? -16.634 -2.990 13.516 1.00 85.62 104 SER A O 1
ATOM 800 N N . GLY A 1 105 ? -16.977 -4.051 11.562 1.00 86.06 105 GLY A N 1
ATOM 801 C CA . GLY A 1 105 ? -17.269 -2.851 10.774 1.00 86.06 105 GLY A CA 1
ATOM 802 C C . GLY A 1 105 ? -16.017 -2.082 10.333 1.00 86.06 105 GLY A C 1
ATOM 803 O O . GLY A 1 105 ? -16.143 -1.063 9.665 1.00 86.06 105 GLY A O 1
ATOM 804 N N . LEU A 1 106 ? -14.813 -2.573 10.648 1.00 91.88 106 LEU A N 1
ATOM 805 C CA . LEU A 1 106 ? -13.545 -1.892 10.361 1.00 91.88 106 LEU A CA 1
ATOM 806 C C . LEU A 1 106 ? -12.993 -2.186 8.952 1.00 91.88 106 LEU A C 1
ATOM 808 O O . LEU A 1 106 ? -11.970 -1.642 8.557 1.00 91.88 106 LEU A O 1
ATOM 812 N N . HIS A 1 107 ? -13.709 -2.956 8.129 1.00 88.69 107 HIS A N 1
ATOM 813 C CA . HIS A 1 107 ? -13.353 -3.176 6.717 1.00 88.69 107 HIS A CA 1
ATOM 814 C C . HIS A 1 107 ? -13.507 -1.922 5.834 1.00 88.69 107 HIS A C 1
ATOM 816 O O . HIS A 1 107 ? -13.234 -1.962 4.633 1.00 88.69 107 HIS A O 1
ATOM 822 N N . VAL A 1 108 ? -14.002 -0.820 6.408 1.00 90.88 108 VAL A N 1
ATOM 823 C CA . VAL A 1 108 ? -14.070 0.492 5.755 1.00 90.88 108 VAL A CA 1
ATOM 824 C C . VAL A 1 108 ? -12.692 1.137 5.595 1.00 90.88 108 VAL A C 1
ATOM 826 O O . VAL A 1 108 ? -12.532 1.975 4.712 1.00 90.88 108 VAL A O 1
ATOM 829 N N . PHE A 1 109 ? -11.711 0.736 6.411 1.00 94.06 109 PHE A N 1
ATOM 830 C CA . PHE A 1 109 ? -10.332 1.207 6.317 1.00 94.06 109 PHE A CA 1
ATOM 831 C C . PHE A 1 109 ? -9.544 0.408 5.276 1.00 94.06 109 PHE A C 1
ATOM 833 O O . PHE A 1 109 ? -9.721 -0.801 5.123 1.00 94.06 109 PHE A O 1
ATOM 840 N N . ASN A 1 110 ? -8.619 1.080 4.599 1.00 93.50 110 ASN A N 1
ATOM 841 C CA . ASN A 1 110 ? -7.692 0.503 3.638 1.00 93.50 110 ASN A CA 1
ATOM 842 C C . ASN A 1 110 ? -6.254 0.976 3.914 1.00 93.50 110 ASN A C 1
ATOM 844 O O . ASN A 1 110 ? -5.629 1.659 3.101 1.00 93.50 110 ASN A O 1
ATOM 848 N N . PHE A 1 111 ? -5.710 0.591 5.075 1.00 96.62 111 PHE A N 1
ATOM 849 C CA . PHE A 1 111 ? -4.344 0.940 5.494 1.00 96.62 111 PHE A CA 1
ATOM 850 C C . PHE A 1 111 ? -3.264 0.451 4.513 1.00 96.62 111 PHE A C 1
ATOM 852 O O . PHE A 1 111 ? -2.258 1.132 4.315 1.00 96.62 111 PHE A O 1
ATOM 859 N N . LEU A 1 112 ? -3.477 -0.695 3.853 1.00 96.88 112 LEU A N 1
ATOM 860 C CA . LEU A 1 112 ? -2.540 -1.227 2.856 1.00 96.88 112 LEU A CA 1
ATOM 861 C C . LEU A 1 112 ? -2.406 -0.295 1.649 1.00 96.88 112 LEU A C 1
ATOM 863 O O . LEU A 1 112 ? -1.290 -0.013 1.223 1.00 96.88 112 LEU A O 1
ATOM 867 N N . ALA A 1 113 ? -3.518 0.220 1.117 1.00 96.38 113 ALA A N 1
ATOM 868 C CA . ALA A 1 113 ? -3.474 1.158 -0.000 1.00 96.38 113 ALA A CA 1
ATOM 869 C C . ALA A 1 113 ? -3.093 2.570 0.465 1.00 96.38 113 ALA A C 1
ATOM 871 O O . ALA A 1 113 ? -2.104 3.146 0.010 1.00 96.38 113 ALA A O 1
ATOM 872 N N . ASN A 1 114 ? -3.885 3.140 1.374 1.00 96.38 114 ASN A N 1
ATOM 873 C CA . ASN A 1 114 ? -3.863 4.573 1.657 1.00 96.38 114 ASN A CA 1
ATOM 874 C C . ASN A 1 114 ? -2.754 5.006 2.611 1.00 96.38 114 ASN A C 1
ATOM 876 O O . ASN A 1 114 ? -2.385 6.184 2.587 1.00 96.38 114 ASN A O 1
ATOM 880 N N . SER A 1 115 ? -2.197 4.076 3.386 1.00 97.88 115 SER A N 1
ATOM 881 C CA . SER A 1 115 ? -1.043 4.337 4.242 1.00 97.88 115 SER A CA 1
ATOM 882 C C . SER A 1 115 ? 0.220 3.722 3.650 1.00 97.88 115 SER A C 1
ATOM 884 O O . SER A 1 115 ? 1.137 4.453 3.296 1.00 97.88 115 SER A O 1
ATOM 886 N N . ILE A 1 116 ? 0.261 2.398 3.481 1.00 98.06 116 ILE A N 1
ATOM 887 C CA . ILE A 1 116 ? 1.493 1.676 3.129 1.00 98.06 116 ILE A CA 1
ATOM 888 C C . ILE A 1 116 ? 1.900 1.914 1.673 1.00 98.06 116 ILE A C 1
ATOM 890 O O . ILE A 1 116 ? 2.933 2.532 1.426 1.00 98.06 116 ILE A O 1
ATOM 894 N N . LEU A 1 117 ? 1.093 1.476 0.700 1.00 98.44 117 LEU A N 1
ATOM 895 C CA . LEU A 1 117 ? 1.437 1.594 -0.721 1.00 98.44 117 LEU A CA 1
ATOM 896 C C . LEU A 1 117 ? 1.625 3.058 -1.139 1.00 98.44 117 LEU A C 1
ATOM 898 O O . LEU A 1 117 ? 2.526 3.366 -1.917 1.00 98.44 117 LEU A O 1
ATOM 902 N N . ARG A 1 118 ? 0.811 3.963 -0.583 1.00 98.19 118 ARG A N 1
ATOM 903 C CA . ARG A 1 118 ? 0.933 5.407 -0.812 1.00 98.19 118 ARG A CA 1
ATOM 904 C C . ARG A 1 118 ? 2.284 5.955 -0.374 1.00 98.19 118 ARG A C 1
ATOM 906 O O . ARG A 1 118 ? 2.901 6.700 -1.133 1.00 98.19 118 ARG A O 1
ATOM 913 N N . GLU A 1 119 ? 2.735 5.606 0.825 1.00 98.44 119 GLU A N 1
ATOM 914 C CA . GLU A 1 119 ? 4.017 6.087 1.337 1.00 98.44 119 GLU A CA 1
ATOM 915 C C . GLU A 1 119 ? 5.189 5.486 0.562 1.00 98.44 119 GLU A C 1
ATOM 917 O O . GLU A 1 119 ? 6.115 6.203 0.195 1.00 98.44 119 GLU A O 1
ATOM 922 N N . VAL A 1 120 ? 5.111 4.193 0.237 1.00 98.19 120 VAL A N 1
ATOM 923 C CA . VAL A 1 120 ? 6.112 3.503 -0.587 1.00 98.19 120 VAL A CA 1
ATOM 924 C C . VAL A 1 120 ? 6.250 4.173 -1.954 1.00 98.19 120 VAL A C 1
ATOM 926 O O . VAL A 1 120 ? 7.360 4.514 -2.356 1.00 98.19 120 VAL A O 1
ATOM 929 N N . LEU A 1 121 ? 5.136 4.423 -2.650 1.00 98.25 121 LEU A N 1
ATOM 930 C CA . LEU A 1 121 ? 5.145 5.119 -3.938 1.00 98.25 121 LEU A CA 1
ATOM 931 C C . LEU A 1 121 ? 5.784 6.511 -3.821 1.00 98.25 121 LEU A C 1
ATOM 933 O O . LEU A 1 121 ? 6.687 6.835 -4.590 1.00 98.25 121 LEU A O 1
ATOM 937 N N . SER A 1 122 ? 5.337 7.303 -2.842 1.00 97.56 122 SER A N 1
ATOM 938 C CA . SER A 1 122 ? 5.838 8.658 -2.587 1.00 97.56 122 SER A CA 1
ATOM 939 C C . SER A 1 122 ? 7.351 8.673 -2.347 1.00 97.56 122 SER A C 1
ATOM 941 O O . SER A 1 122 ? 8.083 9.462 -2.952 1.00 97.56 122 SER A O 1
ATOM 943 N N . ALA A 1 123 ? 7.845 7.767 -1.504 1.00 96.69 123 ALA A N 1
ATOM 944 C CA . ALA A 1 123 ? 9.255 7.694 -1.159 1.00 96.69 123 ALA A CA 1
ATOM 945 C C . ALA A 1 123 ? 10.126 7.253 -2.346 1.00 96.69 123 ALA A C 1
ATOM 947 O O . ALA A 1 123 ? 11.161 7.876 -2.590 1.00 96.69 123 ALA A O 1
ATOM 948 N N . ILE A 1 124 ? 9.695 6.262 -3.138 1.00 95.94 124 ILE A N 1
ATOM 949 C CA . ILE A 1 124 ? 10.430 5.847 -4.345 1.00 95.94 124 ILE A CA 1
ATOM 950 C C . ILE A 1 124 ? 10.479 6.996 -5.356 1.00 95.94 124 ILE A C 1
ATOM 952 O O . ILE A 1 124 ? 11.553 7.330 -5.845 1.00 95.94 124 ILE A O 1
ATOM 956 N N . GLN A 1 125 ? 9.351 7.659 -5.632 1.00 95.38 125 GLN A N 1
ATOM 957 C CA . GLN A 1 125 ? 9.314 8.793 -6.566 1.00 95.38 125 GLN A CA 1
ATOM 958 C C . GLN A 1 125 ? 10.245 9.935 -6.148 1.00 95.38 125 GLN A C 1
ATOM 960 O O . GLN A 1 125 ? 10.812 10.615 -7.002 1.00 95.38 125 GLN A O 1
ATOM 965 N N . LYS A 1 126 ? 10.396 10.155 -4.840 1.00 93.94 126 LYS A N 1
ATOM 966 C CA . LYS A 1 126 ? 11.222 11.231 -4.297 1.00 93.94 126 LYS A CA 1
ATOM 967 C C . LYS A 1 126 ? 12.710 10.883 -4.253 1.00 93.94 126 LYS A C 1
ATOM 969 O O . LYS A 1 126 ? 13.530 11.753 -4.532 1.00 93.94 126 LYS A O 1
ATOM 974 N N . VAL A 1 127 ? 13.054 9.660 -3.853 1.00 92.88 127 VAL A N 1
ATOM 975 C CA . VAL A 1 127 ? 14.441 9.262 -3.547 1.00 92.88 127 VAL A CA 1
ATOM 976 C C . VAL A 1 127 ? 15.082 8.479 -4.691 1.00 92.88 127 VAL A C 1
ATOM 978 O O . VAL A 1 127 ? 16.247 8.709 -4.999 1.00 92.88 127 VAL A O 1
ATOM 981 N N . LYS A 1 128 ? 14.317 7.605 -5.352 1.00 92.62 128 LYS A N 1
ATOM 982 C CA . LYS A 1 128 ? 14.772 6.702 -6.419 1.00 92.62 128 LYS A CA 1
ATOM 983 C C . LYS A 1 128 ? 13.950 6.887 -7.713 1.00 92.62 128 LYS A C 1
ATOM 985 O O . LYS A 1 128 ? 13.380 5.923 -8.228 1.00 92.62 128 LYS A O 1
ATOM 990 N N . PRO A 1 129 ? 13.824 8.113 -8.272 1.00 90.81 129 PRO A N 1
ATOM 991 C CA . PRO A 1 129 ? 12.999 8.345 -9.464 1.00 90.81 129 PRO A CA 1
ATOM 992 C C . PRO A 1 129 ? 13.498 7.571 -10.695 1.00 90.81 129 PRO A C 1
ATOM 994 O O . PRO A 1 129 ? 12.711 7.273 -11.597 1.00 90.81 129 PRO A O 1
ATOM 997 N N . GLY A 1 130 ? 14.789 7.219 -10.739 1.00 92.19 130 GLY A N 1
ATOM 998 C CA . GLY A 1 130 ? 15.378 6.423 -11.812 1.00 92.19 130 GLY A CA 1
ATOM 999 C C . GLY A 1 130 ? 14.900 4.969 -11.822 1.00 92.19 130 GLY A C 1
ATOM 1000 O O . GLY A 1 130 ? 14.968 4.330 -12.873 1.00 92.19 130 GLY A O 1
ATOM 1001 N N . ALA A 1 131 ? 14.338 4.471 -10.714 1.00 94.31 131 ALA A N 1
ATOM 1002 C CA . ALA A 1 131 ? 13.823 3.108 -10.592 1.00 94.31 131 ALA A CA 1
ATOM 1003 C C . ALA A 1 131 ? 12.720 2.782 -11.609 1.00 94.31 131 ALA A C 1
ATOM 1005 O O . ALA A 1 131 ? 12.598 1.633 -12.037 1.00 94.31 131 ALA A O 1
ATOM 1006 N N . PHE A 1 132 ? 11.954 3.798 -12.020 1.00 95.62 132 PHE A N 1
ATOM 1007 C CA . PHE A 1 132 ? 10.877 3.692 -13.006 1.00 95.62 132 PHE A CA 1
ATOM 1008 C C . PHE A 1 132 ? 11.328 4.003 -14.442 1.00 95.62 132 PHE A C 1
ATOM 1010 O O . PHE A 1 132 ? 10.499 4.028 -15.351 1.00 95.62 132 PHE A O 1
ATOM 1017 N N . SER A 1 133 ? 12.615 4.278 -14.681 1.00 94.31 133 SER A N 1
ATOM 1018 C CA . SER A 1 133 ? 13.085 4.745 -15.988 1.00 94.31 133 SER A CA 1
ATOM 1019 C C . SER A 1 133 ? 13.192 3.604 -17.006 1.00 94.31 133 SER A C 1
ATOM 1021 O O . SER A 1 133 ? 14.054 2.736 -16.857 1.00 94.31 133 SER A O 1
ATOM 1023 N N . PRO A 1 134 ? 12.409 3.610 -18.104 1.00 92.94 134 PRO A N 1
ATOM 1024 C CA . PRO A 1 134 ? 12.513 2.582 -19.138 1.00 92.94 134 PRO A CA 1
ATOM 1025 C C . PRO A 1 134 ? 13.813 2.682 -19.956 1.00 92.94 134 PRO A C 1
ATOM 1027 O O . PRO A 1 134 ? 14.153 1.734 -20.657 1.00 92.94 134 PRO A O 1
ATOM 1030 N N . GLY A 1 135 ? 14.559 3.793 -19.849 1.00 90.75 135 GLY A N 1
ATOM 1031 C CA . GLY A 1 135 ? 15.870 3.976 -20.489 1.00 90.75 135 GLY A CA 1
ATOM 1032 C C . GLY A 1 135 ? 16.996 3.138 -19.873 1.00 90.75 135 GLY A C 1
ATOM 1033 O O . GLY A 1 135 ? 18.104 3.124 -20.399 1.00 90.75 135 GLY A O 1
ATOM 1034 N N . ARG A 1 136 ? 16.720 2.434 -18.768 1.00 89.75 136 ARG A N 1
ATOM 1035 C CA . ARG A 1 136 ? 17.601 1.439 -18.145 1.00 89.75 136 ARG A CA 1
ATOM 1036 C C . ARG A 1 136 ? 16.889 0.084 -18.159 1.00 89.75 136 ARG A C 1
ATOM 1038 O O . ARG A 1 136 ? 16.272 -0.297 -17.166 1.00 89.75 136 ARG A O 1
ATOM 1045 N N . PRO A 1 137 ? 16.856 -0.614 -19.306 1.00 89.88 137 PRO A N 1
ATOM 1046 C CA . PRO A 1 137 ? 15.903 -1.697 -19.534 1.00 89.88 137 PRO A CA 1
ATOM 1047 C C . PRO A 1 137 ? 16.074 -2.899 -18.594 1.00 89.88 137 PRO A C 1
ATOM 1049 O O . PRO A 1 137 ? 15.084 -3.533 -18.221 1.00 89.88 137 PRO A O 1
ATOM 1052 N N . THR A 1 138 ? 17.306 -3.232 -18.214 1.00 90.06 138 THR A N 1
ATOM 1053 C CA . THR A 1 138 ? 17.574 -4.355 -17.307 1.00 90.06 138 THR A CA 1
ATOM 1054 C C . THR A 1 138 ? 17.033 -4.056 -15.910 1.00 90.06 138 THR A C 1
ATOM 1056 O O . THR A 1 138 ? 16.275 -4.852 -15.353 1.00 90.06 138 THR A O 1
ATOM 1059 N N . GLU A 1 139 ? 17.355 -2.882 -15.374 1.00 92.31 139 GLU A N 1
ATOM 1060 C CA . GLU A 1 139 ? 16.928 -2.437 -14.049 1.00 92.31 139 GLU A CA 1
ATOM 1061 C C . GLU A 1 139 ? 15.429 -2.149 -14.002 1.00 92.31 139 GLU A C 1
ATOM 1063 O O . GLU A 1 139 ? 14.765 -2.561 -13.055 1.00 92.31 139 GLU A O 1
ATOM 1068 N N . PHE A 1 140 ? 14.864 -1.548 -15.055 1.00 94.75 140 PHE A N 1
ATOM 1069 C CA . PHE A 1 140 ? 13.421 -1.350 -15.184 1.00 94.75 140 PHE A CA 1
ATOM 1070 C C . PHE A 1 140 ? 12.668 -2.676 -15.070 1.00 94.75 140 PHE A C 1
ATOM 1072 O O . PHE A 1 140 ? 11.716 -2.783 -14.302 1.00 94.75 140 PHE A O 1
ATOM 1079 N N . 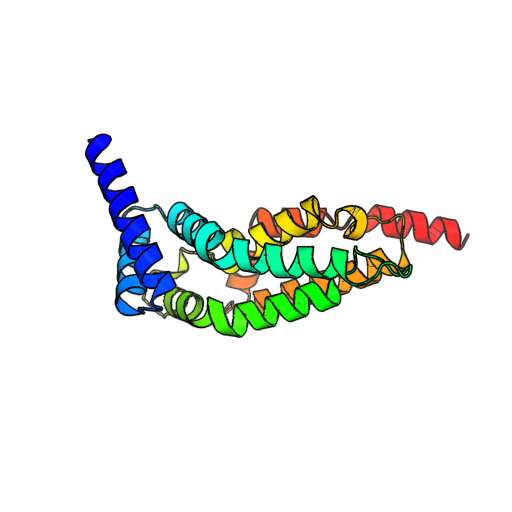LEU A 1 141 ? 13.097 -3.711 -15.805 1.00 94.88 141 LEU A N 1
ATOM 1080 C CA . LEU A 1 141 ? 12.436 -5.015 -15.759 1.00 94.88 141 LEU A CA 1
ATOM 1081 C C . LEU A 1 141 ? 12.599 -5.692 -14.391 1.00 94.88 141 LEU A C 1
ATOM 1083 O O . LEU A 1 141 ? 11.641 -6.297 -13.904 1.00 94.88 141 LEU A O 1
ATOM 1087 N N . LYS A 1 142 ? 13.786 -5.600 -13.777 1.00 95.81 142 LYS A N 1
ATOM 1088 C CA . LYS A 1 142 ? 14.045 -6.121 -12.424 1.00 95.81 142 LYS A CA 1
ATOM 1089 C C . LYS A 1 142 ? 13.115 -5.456 -11.405 1.00 95.81 142 LYS A C 1
ATOM 1091 O O . LYS A 1 142 ? 12.365 -6.147 -10.718 1.00 95.81 142 LYS A O 1
ATOM 1096 N N . ASN A 1 143 ? 13.083 -4.126 -11.383 1.00 97.44 143 ASN A N 1
ATOM 1097 C CA . ASN A 1 143 ? 12.258 -3.355 -10.461 1.00 97.44 143 ASN A CA 1
ATOM 1098 C C . ASN A 1 143 ? 10.755 -3.536 -10.717 1.00 97.44 143 ASN A C 1
ATOM 1100 O O . ASN A 1 143 ? 9.983 -3.647 -9.765 1.00 97.44 143 ASN A O 1
ATOM 1104 N N . TYR A 1 144 ? 10.329 -3.633 -11.980 1.00 97.94 144 TYR A N 1
ATOM 1105 C CA . TYR A 1 144 ? 8.934 -3.905 -12.326 1.00 97.94 144 TYR A CA 1
ATOM 1106 C C . TYR A 1 144 ? 8.475 -5.258 -11.776 1.00 97.94 144 TYR A C 1
ATOM 1108 O O . TYR A 1 144 ? 7.421 -5.348 -11.150 1.00 97.94 144 TYR A O 1
ATOM 1116 N N . LYS A 1 145 ? 9.287 -6.311 -11.945 1.00 98.00 145 LYS A N 1
ATOM 1117 C CA . LYS A 1 145 ? 8.990 -7.640 -11.388 1.00 98.00 145 LYS A CA 1
ATOM 1118 C C . LYS A 1 145 ? 8.931 -7.617 -9.862 1.00 98.00 145 LYS A C 1
ATOM 1120 O O . LYS A 1 145 ? 7.973 -8.140 -9.303 1.00 98.00 145 LYS A O 1
ATOM 1125 N N . ALA A 1 146 ? 9.900 -6.975 -9.210 1.00 98.25 146 ALA A N 1
ATOM 1126 C CA . ALA A 1 146 ? 9.908 -6.825 -7.755 1.00 98.25 146 ALA A CA 1
ATOM 1127 C C . ALA A 1 146 ? 8.669 -6.056 -7.251 1.00 98.25 146 ALA A C 1
ATOM 1129 O O . ALA A 1 146 ? 8.077 -6.416 -6.239 1.00 98.25 146 ALA A O 1
ATOM 1130 N N . SER A 1 147 ? 8.212 -5.056 -8.007 1.00 98.44 147 SER A N 1
ATOM 1131 C CA . SER A 1 147 ? 7.003 -4.283 -7.698 1.00 98.44 147 SER A CA 1
ATOM 1132 C C . SER A 1 147 ? 5.719 -5.096 -7.840 1.00 98.44 147 SER A C 1
ATOM 1134 O O . SER A 1 147 ? 4.811 -4.959 -7.023 1.00 98.44 147 SER A O 1
ATOM 1136 N N . LEU A 1 148 ? 5.630 -5.955 -8.862 1.00 98.38 148 LEU A N 1
ATOM 1137 C CA . LEU A 1 148 ? 4.506 -6.882 -9.020 1.00 98.38 148 LEU A CA 1
ATOM 1138 C C . LEU A 1 148 ? 4.459 -7.904 -7.880 1.00 98.38 148 LEU A C 1
ATOM 1140 O O . LEU A 1 148 ? 3.382 -8.186 -7.361 1.00 98.38 148 LEU A O 1
ATOM 1144 N N . ASP A 1 149 ? 5.615 -8.429 -7.478 1.00 98.62 149 ASP A N 1
ATOM 1145 C CA . ASP A 1 149 ? 5.730 -9.344 -6.342 1.00 98.62 149 ASP A CA 1
ATOM 1146 C C . ASP A 1 149 ? 5.364 -8.657 -5.013 1.00 98.62 149 ASP A C 1
ATOM 1148 O O . ASP A 1 149 ? 4.616 -9.206 -4.205 1.00 98.62 149 ASP A O 1
ATOM 1152 N N . PHE A 1 150 ? 5.789 -7.406 -4.816 1.00 98.62 150 PHE A N 1
ATOM 1153 C CA . PHE A 1 150 ? 5.374 -6.599 -3.671 1.00 98.62 150 PHE A CA 1
ATOM 1154 C C . PHE A 1 150 ? 3.857 -6.357 -3.642 1.00 98.62 150 PHE A C 1
ATOM 1156 O O . PHE A 1 150 ? 3.230 -6.528 -2.597 1.00 98.62 150 PHE A O 1
ATOM 1163 N N . LEU A 1 151 ? 3.235 -6.019 -4.777 1.00 98.25 151 LEU A N 1
ATOM 1164 C CA . LEU A 1 151 ? 1.776 -5.899 -4.847 1.00 98.25 151 LEU A CA 1
ATOM 1165 C C . LEU A 1 151 ? 1.081 -7.226 -4.538 1.00 98.25 151 LEU A C 1
ATOM 1167 O O . LEU A 1 151 ? 0.124 -7.231 -3.770 1.00 98.25 151 LEU A O 1
ATOM 1171 N N . ALA A 1 152 ? 1.573 -8.345 -5.073 1.00 98.19 152 ALA A N 1
ATOM 1172 C CA . ALA A 1 152 ? 1.028 -9.669 -4.778 1.00 98.19 152 ALA A CA 1
ATOM 1173 C C . ALA A 1 152 ? 1.125 -10.011 -3.279 1.00 98.19 152 ALA A C 1
ATOM 1175 O O . ALA A 1 152 ? 0.198 -10.593 -2.715 1.00 98.19 152 ALA A O 1
ATOM 1176 N N . TYR A 1 153 ? 2.205 -9.596 -2.613 1.00 98.44 153 TYR A N 1
ATOM 1177 C CA . TYR A 1 153 ? 2.339 -9.714 -1.163 1.00 98.44 153 TYR A CA 1
ATOM 1178 C C . TYR A 1 153 ? 1.260 -8.916 -0.414 1.00 98.44 153 TYR A C 1
ATOM 1180 O O . TYR A 1 153 ? 0.605 -9.465 0.471 1.00 98.44 153 TYR A O 1
ATOM 1188 N N . LEU A 1 154 ? 1.015 -7.653 -0.792 1.00 97.69 154 LEU A N 1
ATOM 1189 C CA . LEU A 1 154 ? -0.069 -6.852 -0.200 1.00 97.69 154 LEU A CA 1
ATOM 1190 C C . LEU A 1 154 ? -1.445 -7.476 -0.470 1.00 97.69 154 LEU A C 1
ATOM 1192 O O . LEU A 1 154 ? -2.303 -7.497 0.412 1.00 97.69 154 LEU A O 1
ATOM 1196 N N . GLU A 1 155 ? -1.652 -8.024 -1.668 1.00 96.50 155 GLU A N 1
ATOM 1197 C CA . GLU A 1 155 ? -2.887 -8.716 -2.043 1.00 96.50 155 GLU A CA 1
ATOM 1198 C C . GLU A 1 155 ? -3.177 -9.934 -1.153 1.00 96.50 155 GLU A C 1
ATOM 1200 O O . GLU A 1 155 ? -4.343 -10.237 -0.899 1.00 96.50 155 GLU A O 1
ATOM 1205 N N . GLY A 1 156 ? -2.135 -10.583 -0.621 1.00 95.81 156 GLY A N 1
ATOM 1206 C CA . GLY A 1 156 ? -2.244 -11.719 0.297 1.00 95.81 156 GLY A CA 1
ATOM 1207 C C . GLY A 1 156 ? -2.939 -11.407 1.628 1.00 95.81 156 GLY A C 1
ATOM 1208 O O . GLY A 1 156 ? -3.413 -12.326 2.292 1.00 95.81 156 GLY A O 1
ATOM 1209 N N . TYR A 1 157 ? -3.056 -10.130 2.005 1.00 94.25 157 TYR A N 1
ATOM 1210 C CA . TYR A 1 157 ? -3.785 -9.709 3.207 1.00 94.25 157 TYR A CA 1
ATOM 1211 C C . TYR A 1 157 ? -5.300 -9.615 2.999 1.00 94.25 157 TYR A C 1
ATOM 1213 O O . TYR A 1 157 ? -6.052 -9.504 3.969 1.00 94.25 157 TYR A O 1
ATOM 1221 N N . PHE A 1 158 ? -5.778 -9.642 1.754 1.00 92.06 158 PHE A N 1
ATOM 1222 C CA . PHE A 1 158 ? -7.204 -9.533 1.472 1.00 92.06 158 PHE A CA 1
ATOM 1223 C C . PHE A 1 158 ? -7.866 -10.920 1.464 1.00 92.06 158 PHE A C 1
ATOM 1225 O O . PHE A 1 158 ? -7.417 -11.821 0.758 1.00 92.06 158 PHE A O 1
ATOM 1232 N N . PRO A 1 159 ? -9.000 -11.105 2.167 1.00 89.12 159 PRO A N 1
ATOM 1233 C CA . PRO A 1 159 ? -9.589 -12.430 2.387 1.00 89.12 159 PRO A CA 1
ATOM 1234 C C . PRO A 1 159 ? -10.319 -13.002 1.162 1.00 89.12 159 PRO A C 1
ATOM 1236 O O . PRO A 1 159 ? -10.796 -14.134 1.191 1.00 89.12 159 PRO A O 1
ATOM 1239 N N . SER A 1 160 ? -10.490 -12.219 0.091 1.00 91.56 160 SER A N 1
ATOM 1240 C CA . SER A 1 160 ? -11.241 -12.650 -1.088 1.00 91.56 160 SER A CA 1
ATOM 1241 C C . SER A 1 160 ? -10.782 -11.962 -2.367 1.00 91.56 160 SER A C 1
ATOM 1243 O O . SER A 1 160 ? -10.290 -10.834 -2.359 1.00 91.56 160 SER A O 1
ATOM 1245 N N . ARG A 1 161 ? -11.064 -12.607 -3.505 1.00 93.94 161 ARG A N 1
ATOM 1246 C CA . ARG A 1 161 ? -10.811 -12.043 -4.837 1.00 93.94 161 ARG A CA 1
ATOM 1247 C C . ARG A 1 161 ? -11.530 -10.709 -5.061 1.00 93.94 161 ARG A C 1
ATOM 1249 O O . ARG A 1 161 ? -10.970 -9.830 -5.703 1.00 93.94 161 ARG A O 1
ATOM 1256 N N . ALA A 1 162 ? -12.740 -10.541 -4.523 1.00 93.62 162 ALA A N 1
ATOM 1257 C CA . ALA A 1 162 ? -13.480 -9.284 -4.628 1.00 93.62 162 ALA A CA 1
ATOM 1258 C C . ALA A 1 162 ? -12.776 -8.143 -3.874 1.00 93.62 162 ALA A C 1
ATOM 1260 O O . ALA A 1 162 ? -12.683 -7.030 -4.391 1.00 93.62 162 ALA A O 1
ATOM 1261 N N . ALA A 1 163 ? -12.227 -8.429 -2.689 1.00 92.06 163 ALA A N 1
ATOM 1262 C CA . ALA A 1 163 ? -11.443 -7.464 -1.923 1.00 92.06 163 ALA A CA 1
ATOM 1263 C C . ALA A 1 163 ? -10.127 -7.101 -2.638 1.00 92.06 163 ALA A C 1
ATOM 1265 O O . ALA A 1 163 ? -9.797 -5.921 -2.728 1.00 92.06 163 ALA A O 1
ATOM 1266 N N . VAL A 1 164 ? -9.449 -8.079 -3.252 1.00 95.94 164 VAL A N 1
ATOM 1267 C CA . VAL A 1 164 ? -8.283 -7.830 -4.123 1.00 95.94 164 VAL A CA 1
ATOM 1268 C C . VAL A 1 164 ? -8.655 -6.948 -5.320 1.00 95.94 164 VAL A C 1
ATOM 1270 O O . VAL A 1 164 ? -7.947 -5.995 -5.635 1.00 95.94 164 VAL A O 1
ATOM 1273 N N . THR A 1 165 ? -9.783 -7.212 -5.990 1.00 95.88 165 THR A N 1
ATOM 1274 C CA . THR A 1 165 ? -10.250 -6.361 -7.096 1.00 95.88 165 THR A CA 1
ATOM 1275 C C . THR A 1 165 ? -10.507 -4.931 -6.629 1.00 95.88 165 THR A C 1
ATOM 1277 O O . THR A 1 165 ? -10.078 -4.004 -7.310 1.00 95.88 165 THR A O 1
ATOM 1280 N N . LYS A 1 166 ? -11.131 -4.741 -5.460 1.00 94.12 166 LYS A N 1
ATOM 1281 C CA . LYS A 1 166 ? -11.331 -3.410 -4.872 1.00 94.12 166 LYS A CA 1
ATOM 1282 C C . LYS A 1 166 ? -9.994 -2.705 -4.620 1.00 94.12 166 LYS A C 1
ATOM 1284 O O . LYS A 1 166 ? -9.833 -1.567 -5.048 1.00 94.12 166 LYS A O 1
ATOM 1289 N N . PHE A 1 167 ? -9.022 -3.394 -4.019 1.00 95.31 167 PHE A N 1
ATOM 1290 C CA . PHE A 1 167 ? -7.673 -2.863 -3.796 1.00 95.31 167 PHE A CA 1
ATOM 1291 C C . PHE A 1 167 ? -7.001 -2.401 -5.098 1.00 95.31 167 PHE A C 1
ATOM 1293 O O . PHE A 1 167 ? -6.493 -1.285 -5.167 1.00 95.31 167 PHE A O 1
ATOM 1300 N N . ARG A 1 168 ? -7.076 -3.202 -6.167 1.00 96.25 168 ARG A N 1
ATOM 1301 C CA . ARG A 1 168 ? -6.512 -2.845 -7.482 1.00 96.25 168 ARG A CA 1
ATOM 1302 C C . ARG A 1 168 ? -7.164 -1.619 -8.127 1.00 96.25 168 ARG A C 1
ATOM 1304 O O . ARG A 1 168 ? -6.549 -0.990 -8.982 1.00 96.25 168 ARG A O 1
ATOM 1311 N N . THR A 1 169 ? -8.400 -1.292 -7.747 1.00 96.19 169 THR A N 1
ATOM 1312 C CA . THR A 1 169 ? -9.110 -0.094 -8.228 1.00 96.19 169 THR A CA 1
ATOM 1313 C C . THR A 1 169 ? -8.856 1.152 -7.383 1.00 96.19 169 THR A C 1
ATOM 1315 O O . THR A 1 169 ? -9.310 2.233 -7.755 1.00 96.19 169 THR A O 1
ATOM 1318 N N . GLU A 1 170 ? -8.132 1.035 -6.267 1.00 96.31 170 GLU A N 1
ATOM 1319 C CA . GLU A 1 170 ? -7.744 2.196 -5.467 1.00 96.31 170 GLU A CA 1
ATOM 1320 C C . GLU A 1 170 ? -6.825 3.118 -6.271 1.00 96.31 170 GLU A C 1
ATOM 1322 O O . GLU A 1 170 ? -5.916 2.661 -6.972 1.00 96.31 170 GLU A O 1
ATOM 1327 N N . ALA A 1 171 ? -7.027 4.431 -6.127 1.00 96.75 171 ALA A N 1
ATOM 1328 C CA . ALA A 1 171 ? -6.308 5.444 -6.902 1.00 96.75 171 ALA A CA 1
ATOM 1329 C C . ALA A 1 171 ? -4.783 5.271 -6.816 1.00 96.75 171 ALA A C 1
ATOM 1331 O O . ALA A 1 171 ? -4.097 5.297 -7.832 1.00 96.75 171 ALA A O 1
ATOM 1332 N N . VAL A 1 172 ? -4.269 4.988 -5.618 1.00 97.12 172 VAL A N 1
ATOM 1333 C CA . VAL A 1 172 ? -2.839 4.765 -5.380 1.00 97.12 172 VAL A CA 1
ATOM 1334 C C . VAL A 1 172 ? -2.300 3.506 -6.067 1.00 97.12 172 VAL A C 1
ATOM 1336 O O . VAL A 1 172 ? -1.178 3.520 -6.562 1.00 97.12 172 VAL A O 1
ATOM 1339 N N . CYS A 1 173 ? -3.085 2.426 -6.159 1.00 97.38 173 CYS A N 1
ATOM 1340 C CA . CYS A 1 173 ? -2.662 1.217 -6.867 1.00 97.38 173 CYS A CA 1
ATOM 1341 C C . CYS A 1 173 ? -2.584 1.475 -8.377 1.00 97.38 173 CYS A C 1
ATOM 1343 O O . CYS A 1 173 ? -1.639 1.047 -9.041 1.00 97.38 173 CYS A O 1
ATOM 1345 N N . ILE A 1 174 ? -3.549 2.226 -8.914 1.00 97.81 174 ILE A N 1
ATOM 1346 C CA . ILE A 1 174 ? -3.553 2.653 -10.316 1.00 97.81 174 ILE A CA 1
ATOM 1347 C C . ILE A 1 174 ? -2.353 3.570 -10.596 1.00 97.81 174 ILE A C 1
ATOM 1349 O O . ILE A 1 174 ? -1.645 3.373 -11.583 1.00 97.81 174 ILE A O 1
ATOM 1353 N N . GLU A 1 175 ? -2.093 4.548 -9.728 1.00 97.75 175 GLU A N 1
ATOM 1354 C CA . GLU A 1 175 ? -0.957 5.472 -9.837 1.00 97.75 175 GLU A CA 1
ATOM 1355 C C . GLU A 1 175 ? 0.390 4.755 -9.759 1.00 97.75 175 GLU A C 1
ATOM 1357 O O . GLU A 1 175 ? 1.283 5.058 -10.556 1.00 97.75 175 GLU A O 1
ATOM 1362 N N . PHE A 1 176 ? 0.520 3.786 -8.850 1.00 98.06 176 PHE A N 1
ATOM 1363 C CA . PHE A 1 176 ? 1.706 2.950 -8.710 1.00 98.06 176 PHE A CA 1
ATOM 1364 C C . PHE A 1 176 ? 1.972 2.158 -9.993 1.00 98.06 176 PHE A C 1
ATOM 1366 O O . PHE A 1 176 ? 3.073 2.204 -10.537 1.00 98.06 176 PHE A O 1
ATOM 1373 N N . MET A 1 177 ? 0.945 1.504 -10.546 1.00 97.62 177 MET A N 1
ATOM 1374 C CA . MET A 1 177 ? 1.078 0.764 -11.803 1.00 97.62 177 MET A CA 1
ATOM 1375 C C . MET A 1 177 ? 1.372 1.671 -12.999 1.00 97.62 177 MET A C 1
ATOM 1377 O O . MET A 1 177 ? 2.120 1.280 -13.892 1.00 97.62 177 MET A O 1
ATOM 1381 N N . LYS A 1 178 ? 0.840 2.896 -13.006 1.00 96.75 178 LYS A N 1
ATOM 1382 C CA . LYS A 1 178 ? 1.076 3.882 -14.067 1.00 96.75 178 LYS A CA 1
ATOM 1383 C C . LYS A 1 178 ? 2.532 4.360 -14.135 1.00 96.75 178 LYS A C 1
ATOM 1385 O O . LYS A 1 178 ? 2.950 4.801 -15.205 1.00 96.75 178 LYS A O 1
ATOM 1390 N N . GLN A 1 179 ? 3.305 4.263 -13.047 1.00 97.00 179 GLN A N 1
ATOM 1391 C CA . GLN A 1 179 ? 4.740 4.587 -13.081 1.00 97.00 179 GLN A CA 1
ATOM 1392 C C . GLN A 1 179 ? 5.507 3.663 -14.035 1.00 97.00 179 GLN A C 1
ATOM 1394 O O . GLN A 1 179 ? 6.456 4.081 -14.697 1.00 97.00 179 GLN A O 1
ATOM 1399 N N . TRP A 1 180 ? 5.061 2.412 -14.153 1.00 96.62 180 TRP A N 1
ATOM 1400 C CA . TRP A 1 180 ? 5.666 1.411 -15.018 1.00 96.62 180 TRP A CA 1
ATOM 1401 C C . TRP A 1 180 ? 5.178 1.597 -16.455 1.00 96.62 180 TRP A C 1
ATOM 1403 O O . TRP A 1 180 ? 4.214 0.972 -16.896 1.00 96.62 180 TRP A O 1
ATOM 1413 N N . ASN A 1 181 ? 5.851 2.463 -17.216 1.00 93.06 181 ASN A N 1
ATOM 1414 C CA . ASN A 1 181 ? 5.546 2.698 -18.630 1.00 93.06 181 ASN A CA 1
ATOM 1415 C C . ASN A 1 181 ? 6.029 1.537 -19.523 1.00 93.06 181 ASN A C 1
ATOM 1417 O O . ASN A 1 181 ? 6.963 1.656 -20.319 1.00 93.06 181 ASN A O 1
ATOM 1421 N N . VAL A 1 182 ? 5.369 0.389 -19.372 1.00 93.56 182 VAL A N 1
ATOM 1422 C CA . VAL A 1 182 ? 5.708 -0.876 -20.035 1.00 93.56 182 VAL A CA 1
ATOM 1423 C C . VAL A 1 182 ? 5.649 -0.755 -21.566 1.00 93.56 182 VAL A C 1
ATOM 1425 O O . VAL A 1 182 ? 6.437 -1.388 -22.265 1.00 93.56 182 VAL A O 1
ATOM 1428 N N . GLY A 1 183 ? 4.771 0.099 -22.106 1.00 93.56 183 GLY A N 1
ATOM 1429 C CA . GLY A 1 183 ? 4.698 0.357 -23.548 1.00 93.56 183 GLY A CA 1
ATOM 1430 C C . GLY A 1 183 ? 5.970 1.008 -24.103 1.00 93.56 183 GLY A C 1
ATOM 1431 O O . GLY A 1 183 ? 6.508 0.554 -25.116 1.00 93.56 183 GLY A O 1
ATOM 1432 N N . VAL A 1 184 ? 6.490 2.034 -23.418 1.00 94.31 184 VAL A N 1
ATOM 1433 C CA . VAL A 1 184 ? 7.766 2.669 -23.794 1.00 94.31 184 VAL A CA 1
ATOM 1434 C C . VAL A 1 184 ? 8.924 1.693 -23.627 1.00 94.31 184 VAL A C 1
ATOM 1436 O O . VAL A 1 184 ? 9.754 1.592 -24.527 1.00 94.31 184 VAL A O 1
ATOM 1439 N N . TYR A 1 185 ? 8.944 0.921 -22.537 1.00 94.19 185 TYR A N 1
ATOM 1440 C CA . TYR A 1 185 ? 9.943 -0.128 -22.334 1.00 94.19 185 TYR A CA 1
ATOM 1441 C C . TYR A 1 185 ? 10.016 -1.095 -23.528 1.00 94.19 185 TYR A C 1
ATOM 1443 O O . TYR A 1 185 ? 11.085 -1.267 -24.110 1.00 94.19 185 TYR A O 1
ATOM 1451 N N . PHE A 1 186 ? 8.889 -1.679 -23.953 1.00 92.81 186 PHE A N 1
ATOM 1452 C CA . PHE A 1 186 ? 8.887 -2.607 -25.089 1.00 92.81 186 PHE A CA 1
ATOM 1453 C C . PHE A 1 186 ? 9.280 -1.939 -26.410 1.00 92.81 186 PHE A C 1
ATOM 1455 O O . PHE A 1 186 ? 9.943 -2.571 -27.231 1.00 92.81 186 PHE A O 1
ATOM 1462 N N . SER A 1 187 ? 8.929 -0.666 -26.599 1.00 93.19 187 SER A N 1
ATOM 1463 C CA . SER A 1 187 ? 9.314 0.097 -27.793 1.00 93.19 187 SER A CA 1
ATOM 1464 C C . SER A 1 187 ? 10.834 0.275 -27.882 1.00 93.19 187 SER A C 1
ATOM 1466 O O . SER A 1 187 ? 11.414 0.035 -28.939 1.00 93.19 187 SER A O 1
ATOM 1468 N N . LEU A 1 188 ? 11.488 0.619 -26.765 1.00 90.81 188 LEU A N 1
ATOM 1469 C 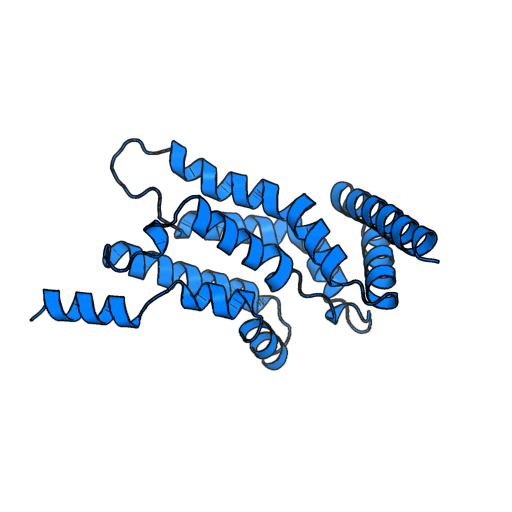CA . LEU A 1 188 ? 12.949 0.732 -26.680 1.00 90.81 188 LEU A CA 1
ATOM 1470 C C . LEU A 1 188 ? 13.631 -0.625 -26.893 1.00 90.81 188 LEU A C 1
ATOM 1472 O O . LEU A 1 188 ? 14.555 -0.734 -27.694 1.00 90.81 188 LEU A O 1
ATOM 1476 N N . ARG A 1 189 ? 13.130 -1.687 -26.246 1.00 90.81 189 ARG A N 1
ATOM 1477 C CA . ARG A 1 189 ? 13.667 -3.047 -26.423 1.00 90.81 189 ARG A CA 1
ATOM 1478 C C . ARG A 1 189 ? 13.603 -3.523 -27.870 1.00 90.81 189 ARG A C 1
ATOM 1480 O O . ARG A 1 189 ? 14.510 -4.221 -28.305 1.00 90.81 189 ARG A O 1
ATOM 1487 N N . PHE A 1 190 ? 12.541 -3.181 -28.597 1.00 89.88 190 PHE A N 1
ATOM 1488 C CA . PHE A 1 190 ? 12.396 -3.570 -29.998 1.00 89.88 190 PHE A CA 1
ATOM 1489 C C . PHE A 1 190 ? 13.414 -2.855 -30.896 1.00 89.88 190 PHE A C 1
ATOM 1491 O O . PHE A 1 190 ? 14.003 -3.488 -31.764 1.00 89.88 190 PHE A O 1
ATOM 1498 N N . GLN A 1 191 ? 13.664 -1.565 -30.652 1.00 87.50 191 GLN A N 1
ATOM 1499 C CA . GLN A 1 191 ? 14.656 -0.779 -31.397 1.00 87.50 191 GLN A CA 1
ATOM 1500 C C . GLN A 1 191 ? 16.096 -1.271 -31.202 1.00 87.50 191 GLN A C 1
ATOM 1502 O O . GLN A 1 191 ? 16.898 -1.130 -32.112 1.00 87.50 191 GLN A O 1
ATOM 1507 N N . GLU A 1 192 ? 16.433 -1.842 -30.044 1.00 83.12 192 GLU A N 1
ATOM 1508 C CA . GLU A 1 192 ? 17.778 -2.381 -29.779 1.00 83.12 192 GLU A CA 1
ATOM 1509 C C . GLU A 1 192 ? 18.061 -3.729 -30.466 1.00 83.12 192 GLU A C 1
ATOM 1511 O O . GLU A 1 192 ? 19.219 -4.131 -30.566 1.00 83.12 192 GLU A O 1
ATOM 1516 N N . ILE A 1 193 ? 17.018 -4.463 -30.866 1.00 81.75 193 ILE A N 1
ATOM 1517 C CA . ILE A 1 193 ? 17.124 -5.826 -31.421 1.00 81.75 193 ILE A CA 1
ATOM 1518 C C . ILE A 1 193 ? 16.938 -5.834 -32.951 1.00 81.75 193 ILE A C 1
ATOM 1520 O O . ILE A 1 193 ? 17.332 -6.802 -33.603 1.00 81.75 193 ILE A O 1
ATOM 1524 N N . ALA A 1 194 ? 16.323 -4.786 -33.506 1.00 64.19 194 ALA A N 1
ATOM 1525 C CA . ALA A 1 194 ? 16.119 -4.588 -34.943 1.00 64.19 194 ALA A CA 1
ATOM 1526 C C . ALA A 1 194 ? 17.387 -4.068 -35.637 1.00 64.19 194 ALA A C 1
ATOM 1528 O O . ALA A 1 194 ? 17.631 -4.513 -36.782 1.00 64.19 194 ALA A O 1
#

Sequence (194 aa):
IQSASVLLDASLGHCFIDGLNNSDTSVLYNCLRAYAAIDNTKNAEEIYRTTIVAPFIHKIISHETSADAAGTSGDELENDYEQIKQFIAKECKILLEISSTEKSGLHVFNFLANSILREVLSAIQKVKPGAFSPGRPTEFLKNYKASLDFLAYLEGYFPSRAAVTKFRTEAVCIEFMKQWNVGVYFSLRFQEIA

pLDDT: mean 90.58, std 11.37, range [43.62, 98.62]

Organism: Noccaea caerulescens (NCBI:txid107243)